Protein AF-A0A7K4I9I9-F1 (afdb_monomer)

Mean predicted aligned error: 5.62 Å

Radius of gyration: 25.85 Å; Cα contacts (8 Å, |Δi|>4): 293; chains: 1; bounding box: 73×44×67 Å

Solvent-accessible surface area (backbone atoms only — not comparable to full-atom values): 15565 Å² total; per-residue (Å²): 133,82,72,84,58,67,82,39,76,53,19,52,60,46,47,52,54,42,24,48,55,48,18,74,76,72,77,47,60,30,71,57,52,48,48,52,50,53,51,48,44,60,74,41,33,71,71,64,38,65,58,84,72,41,69,58,72,70,83,63,92,64,79,51,74,67,53,51,51,57,30,71,68,40,90,47,53,69,53,26,38,51,42,46,51,48,47,37,55,48,58,27,38,14,53,72,22,39,42,61,64,58,29,52,50,50,52,51,50,53,19,26,62,69,30,61,41,36,26,30,53,57,36,48,49,40,56,53,48,52,51,52,51,53,53,50,51,50,54,32,58,56,45,60,70,43,98,76,49,51,71,66,43,53,52,51,50,53,51,62,65,34,69,53,50,45,47,52,57,38,28,50,54,30,51,34,50,38,23,25,68,58,6,64,22,60,96,44,83,56,90,70,65,23,51,73,67,44,91,58,53,70,54,45,61,57,32,26,52,29,6,38,52,33,51,54,54,49,58,50,52,55,52,45,46,67,29,41,45,77,46,94,91,59,78,76,55,84,90,49,46,86,71,43,43,64,86,56,84,79,91,66,54,71,61,36,54,70,47,49,53,47,25,60,75,72,45,56,47,55,56,51,52,54,52,48,54,54,53,49,56,70,70,75,105

Secondary structure (DSSP, 8-state):
-----PPPHHHHHHHHHHHHHHHHHHSS-HHHHHHHHHHHHHHTHHHHTSSPPPSS----SS--HHHHHHHHT-SSHHHHHHHHHHHHHHHTB-SS-B-HHHHHHHHHHHHHHHHTT--HHHHHHHHHHHHHHHHHHHHHHHHTTSSS--HHHHHHHHHHTSHHHHHHHHHHHHHHHHHHHTS--TT---S---GGG-TTGGGHHHHHHHHHHHHHHHHHHHHHHHHHS--SS----TTTGGG--TTSPPSS-TT-HHHHHHHHHTSHHHHHHHHHHHHHHHH--

pLDDT: mean 92.72, std 8.32, range [36.31, 98.69]

Sequence (285 aa):
MSVETKIPKAAIKPLVEYCQKLSGEIGKPATHIFKEFLELMRKYADYFFGRPWPEKLDKRFDPSNADSSFIKSSKNYNEECERFTVVCLRRNMSLEGFDADGFNEDFGFYGKKACWDCVVPDAMWLREEIKRIEEAITKIEEGMKAQEPSYVISSMYAMYRRPDVVRRNKMNYVELRLYEEEGGAEGKVCEVRNKYRCPYGEETNELIECGRIAKFVWRQIEWYDLHWNTSETFRPAASEIKWYHYGEPSIIDVTSYEDVLKAVEDGRLERIIEERVKYEKEHKG

Foldseek 3Di:
DQDQQDAQPQAPVVLLVLLCVVCVVPVHDSVVVSVLLVVLCVVPVCVLRVDHFAQDQDVPVDQDPVLVVQLVPDPFQLSNLSSQLSSLQSNQGHNNYGDSVSSCCSQLVVQLVLLVLQCLVVLVVLVVVLVVLVVLQVVLVVLVPDPDRDPVSVVVNVVCPPPQNVLVSLLSVLLNCLCVPQLVNPPHHDPSSGLSPTPVGRCSVVNSVSSNVSVVLSVLLVVLCPQEPDDPVDDDDPVCVVSHNYPPDDLASSSDNVRSVVCVVVVVSVVSVVSVVVVCVVVVD

Structure (mmCIF, N/CA/C/O backbone):
data_AF-A0A7K4I9I9-F1
#
_entry.id   AF-A0A7K4I9I9-F1
#
loop_
_atom_site.group_PDB
_atom_site.id
_atom_site.type_symbol
_atom_site.label_atom_id
_atom_site.label_alt_id
_atom_site.label_comp_id
_atom_site.label_asym_id
_atom_site.label_entity_id
_atom_site.label_seq_id
_atom_site.pdbx_PDB_ins_code
_atom_site.Cartn_x
_atom_site.Cartn_y
_atom_site.Cartn_z
_atom_site.occupancy
_atom_site.B_iso_or_equiv
_atom_site.auth_seq_id
_atom_site.auth_comp_id
_atom_site.auth_asym_id
_atom_site.auth_atom_id
_atom_site.pdbx_PDB_model_num
ATOM 1 N N . MET A 1 1 ? -33.631 -12.150 30.126 1.00 36.31 1 MET A N 1
ATOM 2 C CA . MET A 1 1 ? -32.976 -11.346 31.178 1.00 36.31 1 MET A CA 1
ATOM 3 C C . MET A 1 1 ? -31.623 -10.906 30.644 1.00 36.31 1 MET A C 1
ATOM 5 O O . MET A 1 1 ? -30.720 -11.729 30.583 1.00 36.31 1 MET A O 1
ATOM 9 N N . SER A 1 2 ? -31.501 -9.672 30.151 1.00 39.28 2 SER A N 1
ATOM 10 C CA . SER A 1 2 ? -30.212 -9.133 29.705 1.00 39.28 2 SER A CA 1
ATOM 11 C C . SER A 1 2 ? -29.370 -8.827 30.939 1.00 39.28 2 SER A C 1
ATOM 13 O O . SER A 1 2 ? -29.715 -7.941 31.720 1.00 39.28 2 SER A O 1
ATOM 15 N N . VAL A 1 3 ? -28.295 -9.580 31.150 1.00 50.56 3 VAL A N 1
ATOM 16 C CA . VAL A 1 3 ? -27.265 -9.187 32.113 1.00 50.56 3 VAL A CA 1
ATOM 17 C C . VAL A 1 3 ? -26.708 -7.855 31.608 1.00 50.56 3 VAL A C 1
ATOM 19 O O . VAL A 1 3 ? -26.186 -7.801 30.495 1.00 50.56 3 VAL A O 1
ATOM 22 N N . GLU A 1 4 ? -26.874 -6.770 32.370 1.00 52.00 4 GLU A N 1
ATOM 23 C CA . GLU A 1 4 ? -26.193 -5.503 32.082 1.00 52.00 4 GLU A CA 1
ATOM 24 C C . GLU A 1 4 ? -24.691 -5.779 32.069 1.00 52.00 4 GLU A C 1
ATOM 26 O O . GLU A 1 4 ? -24.046 -5.920 33.111 1.00 52.00 4 GLU A O 1
ATOM 31 N N . THR A 1 5 ? -24.134 -5.911 30.874 1.00 72.88 5 THR A N 1
ATOM 32 C CA . THR A 1 5 ? -22.737 -6.280 30.714 1.00 72.88 5 THR A CA 1
ATOM 33 C C . THR A 1 5 ? -21.950 -4.976 30.802 1.00 72.88 5 THR A C 1
ATOM 35 O O . THR A 1 5 ? -21.817 -4.260 29.823 1.00 72.88 5 THR A O 1
ATOM 38 N N . LYS A 1 6 ? -21.523 -4.584 32.007 1.00 87.75 6 LYS A N 1
ATOM 39 C CA . LYS A 1 6 ? -20.715 -3.366 32.231 1.00 87.75 6 LYS A CA 1
ATOM 40 C C . LYS A 1 6 ? -19.264 -3.611 31.820 1.00 87.75 6 LYS A C 1
ATOM 42 O O . LYS A 1 6 ? -18.823 -4.758 31.821 1.00 87.75 6 LYS A O 1
ATOM 47 N N . ILE A 1 7 ? -18.512 -2.550 31.514 1.00 91.31 7 ILE A N 1
ATOM 48 C CA . ILE A 1 7 ? -17.055 -2.637 31.297 1.00 91.31 7 ILE A CA 1
ATOM 49 C C . ILE A 1 7 ? -16.410 -3.331 32.515 1.00 91.31 7 ILE A C 1
ATOM 51 O O . ILE A 1 7 ? -16.705 -2.931 33.650 1.00 91.31 7 ILE A O 1
ATOM 55 N N . PRO A 1 8 ? -15.544 -4.345 32.329 1.00 93.19 8 PRO A N 1
ATOM 56 C CA . PRO A 1 8 ? -14.864 -5.003 33.435 1.00 93.19 8 PRO A CA 1
ATOM 57 C C . PRO A 1 8 ? -14.035 -3.997 34.231 1.00 93.19 8 PRO A C 1
ATOM 59 O O . PRO A 1 8 ? -13.236 -3.251 33.669 1.00 93.19 8 PRO A O 1
ATOM 62 N N . LYS A 1 9 ? -14.190 -3.980 35.560 1.00 93.56 9 LYS A N 1
ATOM 63 C CA . LYS A 1 9 ? -13.466 -3.028 36.424 1.00 93.56 9 LYS A CA 1
ATOM 64 C C . LYS A 1 9 ? -11.947 -3.122 36.245 1.00 93.56 9 LYS A C 1
ATOM 66 O O . LYS A 1 9 ? -11.277 -2.093 36.251 1.00 93.56 9 LYS A O 1
ATOM 71 N N . ALA A 1 10 ? -11.432 -4.336 36.040 1.00 95.31 10 ALA A N 1
ATOM 72 C CA . ALA A 1 10 ? -10.014 -4.597 35.803 1.00 95.31 10 ALA A CA 1
ATOM 73 C C . ALA A 1 10 ? -9.488 -3.959 34.503 1.00 95.31 10 ALA A C 1
ATOM 75 O O . ALA A 1 10 ? -8.311 -3.629 34.423 1.00 95.31 10 ALA A O 1
ATOM 76 N N . ALA A 1 11 ? -10.352 -3.720 33.510 1.00 95.06 11 ALA A N 1
ATOM 77 C CA . ALA A 1 11 ? -9.979 -3.121 32.230 1.00 95.06 11 ALA A CA 1
ATOM 78 C C . ALA A 1 11 ? -9.911 -1.584 32.261 1.00 95.06 11 ALA A C 1
ATOM 80 O O . ALA A 1 11 ? -9.246 -0.986 31.419 1.00 95.06 11 ALA A O 1
ATOM 81 N N . ILE A 1 12 ? -10.564 -0.926 33.229 1.00 95.19 12 ILE A N 1
ATOM 82 C CA . ILE A 1 12 ? -10.683 0.542 33.256 1.00 95.19 12 ILE A CA 1
ATOM 83 C C . ILE A 1 12 ? -9.320 1.209 33.451 1.00 95.19 12 ILE A C 1
ATOM 85 O O . ILE A 1 12 ? -8.971 2.113 32.697 1.00 95.19 12 ILE A O 1
ATOM 89 N N . LYS A 1 13 ? -8.547 0.775 34.455 1.00 96.31 13 LYS A N 1
ATOM 90 C CA . LYS A 1 13 ? -7.244 1.384 34.757 1.00 96.31 13 LYS A CA 1
ATOM 91 C C . LYS A 1 13 ? -6.258 1.231 33.582 1.00 96.31 13 LYS A C 1
ATOM 93 O O . LYS A 1 13 ? -5.772 2.268 33.135 1.00 96.31 13 LYS A O 1
ATOM 98 N N . PRO A 1 14 ? -6.034 0.028 33.014 1.00 96.81 14 PRO A N 1
ATOM 99 C CA . PRO A 1 14 ? -5.164 -0.121 31.846 1.00 96.81 14 PRO A CA 1
ATOM 100 C C . PRO A 1 14 ? -5.652 0.662 30.619 1.00 96.81 14 PRO A C 1
ATOM 102 O O . PRO A 1 14 ? -4.841 1.205 29.877 1.00 96.81 14 PRO A O 1
ATOM 105 N N . LEU A 1 15 ? -6.970 0.791 30.412 1.00 96.75 15 LEU A N 1
ATOM 106 C CA . LEU A 1 15 ? -7.516 1.607 29.323 1.00 96.75 15 LEU A CA 1
ATOM 107 C C . LEU A 1 15 ? -7.223 3.106 29.512 1.00 96.75 15 LEU A C 1
ATOM 109 O O . LEU A 1 15 ? -6.900 3.798 28.547 1.00 96.75 15 LEU A O 1
ATOM 113 N N . VAL A 1 16 ? -7.311 3.618 30.744 1.00 96.50 16 VAL A N 1
ATOM 114 C CA . VAL A 1 16 ? -6.939 5.008 31.065 1.00 96.50 16 VAL A CA 1
ATOM 115 C C . VAL A 1 16 ? -5.438 5.231 30.870 1.00 96.50 16 VAL A C 1
ATOM 117 O O . VAL A 1 16 ? -5.054 6.225 30.255 1.00 96.50 16 VAL A O 1
ATOM 120 N N . GLU A 1 17 ? -4.597 4.306 31.338 1.00 96.25 17 GLU A N 1
ATOM 121 C CA . GLU A 1 17 ? -3.139 4.340 31.132 1.00 96.25 17 GLU A CA 1
ATOM 122 C C . GLU A 1 17 ? -2.788 4.313 29.636 1.00 96.25 17 GLU A C 1
ATOM 124 O O . GLU A 1 17 ? -1.952 5.088 29.168 1.00 96.25 17 GLU A O 1
ATOM 129 N N . TYR A 1 18 ? -3.498 3.504 28.849 1.00 96.25 18 TYR A N 1
ATOM 130 C CA . TYR A 1 18 ? -3.358 3.497 27.397 1.00 96.25 18 TYR A CA 1
ATOM 131 C C . TYR A 1 18 ? -3.734 4.847 26.768 1.00 96.25 18 TYR A C 1
ATOM 133 O O . TYR A 1 18 ? -2.986 5.368 25.943 1.00 96.25 18 TYR A O 1
ATOM 141 N N . CYS A 1 19 ? -4.840 5.466 27.191 1.00 95.88 19 CYS A N 1
ATOM 142 C CA . CYS A 1 19 ? -5.229 6.793 26.704 1.00 95.88 19 CYS A CA 1
ATOM 143 C C . CYS A 1 19 ? -4.187 7.871 27.056 1.00 95.88 19 CYS A C 1
ATOM 145 O O . CYS A 1 19 ? -3.996 8.806 26.280 1.00 95.88 19 CYS A O 1
ATOM 147 N N . GLN A 1 20 ? -3.495 7.749 28.195 1.00 94.88 20 GLN A N 1
ATOM 148 C CA . GLN A 1 20 ? -2.381 8.633 28.561 1.00 94.88 20 GLN A CA 1
ATOM 149 C C . GLN A 1 20 ? -1.184 8.462 27.625 1.00 94.88 20 GLN A C 1
ATOM 151 O O . GLN A 1 20 ? -0.616 9.460 27.187 1.00 94.88 20 GLN A O 1
ATOM 156 N N . LYS A 1 21 ? -0.837 7.221 27.268 1.00 93.50 21 LYS A N 1
ATOM 157 C CA . LYS A 1 21 ? 0.207 6.949 26.271 1.00 93.50 21 LYS A CA 1
ATOM 158 C C . LYS A 1 21 ? -0.178 7.516 24.902 1.00 93.50 21 LYS A C 1
ATOM 160 O O . LYS A 1 21 ? 0.582 8.289 24.323 1.00 93.50 21 LYS A O 1
ATOM 165 N N . LEU A 1 22 ? -1.389 7.210 24.431 1.00 90.56 22 LEU A N 1
ATOM 166 C CA . LEU A 1 22 ? -1.887 7.660 23.130 1.00 90.56 22 LEU A CA 1
ATOM 167 C C . LEU A 1 22 ? -1.967 9.192 23.042 1.00 90.56 22 LEU A C 1
ATOM 169 O O . LEU A 1 22 ? -1.705 9.759 21.987 1.00 90.56 22 LEU A O 1
ATOM 173 N N . SER A 1 23 ? -2.262 9.872 24.155 1.00 91.50 23 SER A N 1
ATOM 174 C CA . SER A 1 23 ? -2.267 11.339 24.259 1.00 91.50 23 SER A CA 1
ATOM 175 C C . SER A 1 23 ? -0.952 11.975 23.802 1.00 91.50 23 SER A C 1
ATOM 177 O O . SER A 1 23 ? -0.984 12.977 23.087 1.00 91.50 23 SER A O 1
ATOM 179 N N . GLY A 1 24 ? 0.188 11.367 24.153 1.00 86.19 24 GLY A N 1
ATOM 180 C CA . GLY A 1 24 ? 1.508 11.822 23.715 1.00 86.19 24 GLY A CA 1
ATOM 181 C C . GLY A 1 24 ? 1.755 11.617 22.218 1.00 86.19 24 GLY A C 1
ATOM 182 O O . GLY A 1 24 ? 2.440 12.425 21.602 1.00 86.19 24 GLY A O 1
ATOM 183 N N . GLU A 1 25 ? 1.166 10.577 21.625 1.00 85.06 25 GLU A N 1
ATOM 184 C CA . GLU A 1 25 ? 1.332 10.250 20.203 1.00 85.06 25 GLU A CA 1
ATOM 185 C C . GLU A 1 25 ? 0.464 11.128 19.293 1.00 85.06 25 GLU A C 1
ATOM 187 O O . GLU A 1 25 ? 0.918 11.557 18.235 1.00 85.06 25 GLU A O 1
ATOM 192 N N . ILE A 1 26 ? -0.785 11.399 19.689 1.00 85.12 26 ILE A N 1
ATOM 193 C CA . ILE A 1 26 ? -1.760 12.098 18.831 1.00 85.12 26 ILE A CA 1
ATOM 194 C C . ILE A 1 26 ? -1.966 13.573 19.196 1.00 85.12 26 ILE A C 1
ATOM 196 O O . ILE A 1 26 ? -2.758 14.257 18.552 1.00 85.12 26 ILE A O 1
ATOM 200 N N . GLY A 1 27 ? -1.316 14.065 20.255 1.00 87.69 27 GLY A N 1
ATOM 201 C CA . GLY A 1 27 ? -1.411 15.462 20.694 1.00 87.69 27 GLY A CA 1
ATOM 202 C C . GLY A 1 27 ? -2.782 15.880 21.249 1.00 87.69 27 GLY A C 1
ATOM 203 O O . GLY A 1 27 ? -3.039 17.072 21.409 1.00 87.69 27 GLY A O 1
ATOM 204 N N . LYS A 1 28 ? -3.678 14.929 21.551 1.00 92.19 28 LYS A N 1
ATOM 205 C CA . LYS A 1 28 ? -4.984 15.182 22.192 1.00 92.19 28 LYS A CA 1
ATOM 206 C C . LYS A 1 28 ? -4.924 14.869 23.689 1.00 92.19 28 LYS A C 1
ATOM 208 O O . LYS A 1 28 ? -4.244 13.914 24.053 1.00 92.19 28 LYS A O 1
ATOM 213 N N . PRO A 1 29 ? -5.677 15.558 24.570 1.00 95.81 29 PRO A N 1
ATOM 214 C CA . PRO A 1 29 ? -5.729 15.217 25.994 1.00 95.81 29 PRO A CA 1
ATOM 215 C C . PRO A 1 29 ? -6.238 13.790 26.250 1.00 95.81 29 PRO A C 1
ATOM 217 O O . PRO A 1 29 ? -7.271 13.393 25.713 1.00 95.81 29 PRO A O 1
ATOM 220 N N . ALA A 1 30 ? -5.577 13.041 27.138 1.00 95.44 30 ALA A N 1
ATOM 221 C CA . ALA A 1 30 ? -5.955 11.665 27.490 1.00 95.44 30 ALA A CA 1
ATOM 222 C C . ALA A 1 30 ? -7.425 11.518 27.927 1.00 95.44 30 ALA A C 1
ATOM 224 O O . ALA A 1 30 ? -8.094 10.547 27.580 1.00 95.44 30 ALA A O 1
ATOM 225 N N . THR A 1 31 ? -7.951 12.507 28.655 1.00 95.06 31 THR A N 1
ATOM 226 C CA . THR A 1 31 ? -9.356 12.546 29.090 1.00 95.06 31 THR A CA 1
ATOM 227 C C . THR A 1 31 ? -10.327 12.672 27.920 1.00 95.06 31 THR A C 1
ATOM 229 O O . THR A 1 31 ? -11.415 12.103 27.972 1.00 95.06 31 THR A O 1
ATOM 232 N N . HIS A 1 32 ? -9.933 13.377 26.858 1.00 96.12 32 HIS A N 1
ATOM 233 C CA . HIS A 1 32 ? -10.715 13.494 25.633 1.00 96.12 32 HIS A CA 1
ATOM 234 C C . HIS A 1 32 ? -10.762 12.160 24.888 1.00 96.12 32 HIS A C 1
ATOM 236 O O . HIS A 1 32 ? -11.840 11.708 24.528 1.00 96.12 32 HIS A O 1
ATOM 242 N N . ILE A 1 33 ? -9.613 11.494 24.738 1.00 95.56 33 ILE A N 1
ATOM 243 C CA . ILE A 1 33 ? -9.499 10.174 24.094 1.00 95.56 33 ILE A CA 1
ATOM 244 C C . ILE A 1 33 ? -10.346 9.137 24.837 1.00 95.56 33 ILE A C 1
ATOM 246 O O . ILE A 1 33 ? -11.152 8.428 24.241 1.00 95.56 33 ILE A O 1
ATOM 250 N N . PHE A 1 34 ? -10.203 9.080 26.162 1.00 96.69 34 PHE A N 1
ATOM 251 C CA . PHE A 1 34 ? -10.978 8.159 26.984 1.00 96.69 34 PHE A CA 1
ATOM 252 C C . PHE A 1 34 ? -12.485 8.423 26.857 1.00 96.69 34 PHE A C 1
ATOM 254 O O . PHE A 1 34 ? -13.274 7.487 26.738 1.00 96.69 34 PHE A O 1
ATOM 261 N N . LYS A 1 35 ? -12.892 9.699 26.827 1.00 96.62 35 LYS A N 1
ATOM 262 C CA . LYS A 1 35 ? -14.286 10.089 26.602 1.00 96.62 35 LYS A CA 1
ATOM 263 C C . LYS A 1 35 ? -14.782 9.668 25.213 1.00 96.62 35 LYS A C 1
ATOM 265 O O . LYS A 1 35 ? -15.860 9.086 25.145 1.00 96.62 35 LYS A O 1
ATOM 270 N N . GLU A 1 36 ? -14.007 9.897 24.150 1.00 96.56 36 GLU A N 1
ATOM 271 C CA . GLU A 1 36 ? -14.327 9.441 22.787 1.00 96.56 36 GLU A CA 1
ATOM 272 C C . GLU A 1 36 ? -14.563 7.918 22.777 1.00 96.56 36 GLU A C 1
ATOM 274 O O . GLU A 1 36 ? -15.589 7.452 22.285 1.00 96.56 36 GLU A O 1
ATOM 279 N N . PHE A 1 37 ? -13.685 7.130 23.409 1.00 97.19 37 PHE A N 1
ATOM 280 C CA . PHE A 1 37 ? -13.866 5.678 23.515 1.00 97.19 37 PHE A CA 1
ATOM 281 C C . PHE A 1 37 ? -15.159 5.291 24.237 1.00 97.19 37 PHE A C 1
ATOM 283 O O . PHE A 1 37 ? -15.905 4.451 23.734 1.00 97.19 37 PHE A O 1
ATOM 290 N N . LEU A 1 38 ? -15.471 5.909 25.381 1.00 96.69 38 LEU A N 1
ATOM 291 C CA . LEU A 1 38 ? -16.724 5.639 26.096 1.00 96.69 38 LEU A CA 1
ATOM 292 C C . LEU A 1 38 ? -17.961 6.012 25.267 1.00 96.69 38 LEU A C 1
ATOM 294 O O . LEU A 1 38 ? -18.968 5.302 25.297 1.00 96.69 38 LEU A O 1
ATOM 298 N N . GLU A 1 39 ? -17.898 7.112 24.519 1.00 97.69 39 GLU A N 1
ATOM 299 C CA . GLU A 1 39 ? -18.979 7.541 23.635 1.00 97.69 39 GLU A CA 1
ATOM 300 C C . GLU A 1 39 ? -19.199 6.552 22.491 1.00 97.69 39 GLU A C 1
ATOM 302 O O . GLU A 1 39 ? -20.351 6.220 22.210 1.00 97.69 39 GLU A O 1
ATOM 307 N N . LEU A 1 40 ? -18.128 6.010 21.906 1.00 97.81 40 LEU A N 1
ATOM 308 C CA . LEU A 1 40 ? -18.203 4.955 20.895 1.00 97.81 40 LEU A CA 1
ATOM 309 C C . LEU A 1 40 ? -18.775 3.652 21.461 1.00 97.81 40 LEU A C 1
ATOM 311 O O . LEU A 1 40 ? -19.703 3.087 20.882 1.00 97.81 40 LEU A O 1
ATOM 315 N N . MET A 1 41 ? -18.289 3.202 22.621 1.00 96.62 41 MET A N 1
ATOM 316 C CA . MET A 1 41 ? -18.818 2.011 23.300 1.00 96.62 41 MET A CA 1
ATOM 317 C C . MET A 1 41 ? -20.319 2.143 23.577 1.00 96.62 41 MET A C 1
ATOM 319 O O . MET A 1 41 ? -21.068 1.184 23.412 1.00 96.62 41 MET A O 1
ATOM 323 N N . ARG A 1 42 ? -20.775 3.342 23.963 1.00 96.56 42 ARG A N 1
ATOM 324 C CA . ARG A 1 42 ? -22.196 3.641 24.175 1.00 96.56 42 ARG A CA 1
ATOM 325 C C . ARG A 1 42 ? -22.979 3.715 22.862 1.00 96.56 42 ARG A C 1
ATOM 327 O O . ARG A 1 42 ? -24.079 3.177 22.798 1.00 96.56 42 ARG A O 1
ATOM 334 N N . LYS A 1 43 ? -22.440 4.373 21.830 1.00 97.50 43 LYS A N 1
ATOM 335 C CA . LYS A 1 43 ? -23.072 4.500 20.503 1.00 97.50 43 LYS A CA 1
ATOM 336 C C . LYS A 1 43 ? -23.337 3.130 19.880 1.00 97.50 43 LYS A C 1
ATOM 338 O O . LYS A 1 43 ? -24.386 2.926 19.281 1.00 97.50 43 LYS A O 1
ATOM 343 N N . TYR A 1 44 ? -22.417 2.189 20.076 1.00 97.44 44 TYR A N 1
ATOM 344 C CA . TYR A 1 44 ? -22.499 0.827 19.555 1.00 97.44 44 TYR A CA 1
ATOM 345 C C . TYR A 1 44 ? -22.732 -0.211 20.662 1.00 97.44 44 TYR A C 1
ATOM 347 O O . TYR A 1 44 ? -22.209 -1.324 20.590 1.00 97.44 44 TYR A O 1
ATOM 355 N N . ALA A 1 45 ? -23.517 0.145 21.685 1.00 95.75 45 ALA A N 1
ATOM 356 C CA . ALA A 1 45 ? -23.732 -0.672 22.881 1.00 95.75 45 ALA A CA 1
ATOM 357 C C . ALA A 1 45 ? -24.257 -2.083 22.576 1.00 95.75 45 ALA A C 1
ATOM 359 O O . ALA A 1 45 ? -23.787 -3.044 23.183 1.00 95.75 45 ALA A O 1
ATOM 360 N N . ASP A 1 46 ? -25.158 -2.232 21.603 1.00 94.94 46 ASP A N 1
ATOM 361 C CA . ASP A 1 46 ? -25.711 -3.540 21.226 1.00 94.94 46 ASP A CA 1
ATOM 362 C C . ASP A 1 46 ? -24.628 -4.506 20.735 1.00 94.94 46 ASP A C 1
ATOM 364 O O . ASP A 1 46 ? -24.651 -5.695 21.042 1.00 94.94 46 ASP A O 1
ATOM 368 N N . TYR A 1 47 ? -23.628 -3.997 20.013 1.00 95.31 47 TYR A N 1
ATOM 369 C CA . TYR A 1 47 ? -22.463 -4.782 19.617 1.00 95.31 47 TYR A CA 1
ATOM 370 C C . TYR A 1 47 ? -21.472 -4.925 20.779 1.00 95.31 47 TYR A C 1
ATOM 372 O O . TYR A 1 47 ? -21.017 -6.029 21.092 1.00 95.31 47 TYR A O 1
ATOM 380 N N . PHE A 1 48 ? -21.136 -3.805 21.427 1.00 95.06 48 PHE A N 1
ATOM 381 C CA . PHE A 1 48 ? -20.042 -3.734 22.387 1.00 95.06 48 PHE A CA 1
ATOM 382 C C . PHE A 1 48 ? -20.351 -4.426 23.717 1.00 95.06 48 PHE A C 1
ATOM 384 O O . PHE A 1 48 ? -19.428 -4.921 24.350 1.00 95.06 48 PHE A O 1
ATOM 391 N N . PHE A 1 49 ? -21.615 -4.510 24.129 1.00 94.25 49 PHE A N 1
ATOM 392 C CA . PHE A 1 49 ? -22.066 -5.173 25.359 1.00 94.25 49 PHE A CA 1
ATOM 393 C C . PHE A 1 49 ? -22.968 -6.384 25.089 1.00 94.25 49 PHE A C 1
ATOM 395 O O . PHE A 1 49 ? -23.332 -7.096 26.021 1.00 94.25 49 PHE A O 1
ATOM 402 N N . GLY A 1 50 ? -23.307 -6.665 23.826 1.00 90.62 50 GLY A N 1
ATOM 403 C CA . GLY A 1 50 ? -24.251 -7.724 23.457 1.00 90.62 50 GLY A CA 1
ATOM 404 C C . GLY A 1 50 ? -23.753 -9.158 23.639 1.00 90.62 50 GLY A C 1
ATOM 405 O O . GLY A 1 50 ? -24.529 -10.091 23.439 1.00 90.62 50 GLY A O 1
ATOM 406 N N . ARG A 1 51 ? -22.481 -9.377 24.008 1.00 87.88 51 ARG A N 1
ATOM 407 C CA . ARG A 1 51 ? -21.977 -10.712 24.382 1.00 87.88 51 ARG A CA 1
ATOM 408 C C . ARG A 1 51 ? -21.170 -10.660 25.681 1.00 87.88 51 ARG A C 1
ATOM 410 O O . ARG A 1 51 ? -20.506 -9.644 25.922 1.00 87.88 51 ARG A O 1
ATOM 417 N N . PRO A 1 52 ? -21.149 -11.760 26.458 1.00 89.88 52 PRO A N 1
ATOM 418 C CA . PRO A 1 52 ? -20.355 -11.859 27.679 1.00 89.88 52 PRO A CA 1
ATOM 419 C C . PRO A 1 52 ? -18.882 -11.509 27.451 1.00 89.88 52 PRO A C 1
ATOM 421 O O . PRO A 1 52 ? -18.345 -11.715 26.358 1.00 89.88 52 PRO A O 1
ATOM 424 N N . TRP A 1 53 ? -18.235 -10.987 28.491 1.00 90.75 53 TRP A N 1
ATOM 425 C CA . TRP A 1 53 ? -16.787 -10.804 28.496 1.00 90.75 53 TRP A CA 1
ATOM 426 C C . TRP A 1 53 ? -16.092 -12.156 28.626 1.00 90.75 53 TRP A C 1
ATOM 428 O O . TRP A 1 53 ? -16.521 -12.968 29.451 1.00 90.75 53 TRP A O 1
ATOM 438 N N . PRO A 1 54 ? -15.028 -12.410 27.852 1.00 90.44 54 PRO A N 1
ATOM 439 C CA . PRO A 1 54 ? -14.239 -13.610 28.054 1.00 90.44 54 PRO A CA 1
ATOM 440 C C . PRO A 1 54 ? -13.463 -13.500 29.377 1.00 90.44 54 PRO A C 1
ATOM 442 O O . PRO A 1 54 ? -13.103 -12.397 29.804 1.00 90.44 54 PRO A O 1
ATOM 445 N N . GLU A 1 55 ? -13.206 -14.636 30.032 1.00 88.94 55 GLU A N 1
ATOM 446 C CA . GLU A 1 55 ? -12.382 -14.669 31.252 1.00 88.94 55 GLU A CA 1
ATOM 447 C C . GLU A 1 55 ? -10.976 -14.138 30.962 1.00 88.94 55 GLU A C 1
ATOM 449 O O . GLU A 1 55 ? -10.507 -13.221 31.631 1.00 88.94 55 GLU A O 1
ATOM 454 N N . LYS A 1 56 ? -10.367 -14.657 29.891 1.00 89.81 56 LYS A N 1
ATOM 455 C CA . LYS A 1 56 ? -9.053 -14.270 29.372 1.00 89.81 56 LYS A CA 1
ATOM 456 C C . LYS A 1 56 ? -9.174 -13.758 27.951 1.00 89.81 56 LYS A C 1
ATOM 458 O O . LYS A 1 56 ? -10.111 -14.110 27.239 1.00 89.81 56 LYS A O 1
ATOM 463 N N . LEU A 1 57 ? -8.205 -12.965 27.518 1.00 85.62 57 LEU A N 1
ATOM 464 C CA . LEU A 1 57 ? -8.156 -12.501 26.137 1.00 85.62 57 LEU A CA 1
ATOM 465 C C . LEU A 1 57 ? -7.992 -13.674 25.173 1.00 85.62 57 LEU A C 1
ATOM 467 O O . LEU A 1 57 ? -7.068 -14.480 25.295 1.00 85.62 57 LEU A O 1
ATOM 471 N N . ASP A 1 58 ? -8.900 -13.745 24.206 1.00 73.12 58 ASP A N 1
ATOM 472 C CA . ASP A 1 58 ? -8.837 -14.712 23.122 1.00 73.12 58 ASP A CA 1
ATOM 473 C C . ASP A 1 58 ? -7.968 -14.129 22.003 1.00 73.12 58 ASP A C 1
ATOM 475 O O . ASP A 1 58 ? -8.421 -13.292 21.222 1.00 73.12 58 ASP A O 1
ATOM 479 N N . LYS A 1 59 ? -6.702 -14.554 21.933 1.00 69.06 59 LYS A N 1
ATOM 480 C CA . LYS A 1 59 ? -5.709 -14.070 20.956 1.00 69.06 59 LYS A CA 1
ATOM 481 C C . LYS A 1 59 ? -5.933 -14.620 19.542 1.00 69.06 59 LYS A C 1
ATOM 483 O O . LYS A 1 59 ? -4.976 -14.929 18.832 1.00 69.06 59 LYS A O 1
ATOM 488 N N . ARG A 1 60 ? -7.186 -14.801 19.114 1.00 70.94 60 ARG A N 1
ATOM 489 C CA . ARG A 1 60 ? -7.467 -15.205 17.732 1.00 70.94 60 ARG A CA 1
ATOM 490 C C . ARG A 1 60 ? -6.910 -14.164 16.781 1.00 70.94 60 ARG A C 1
ATOM 492 O O . ARG A 1 60 ? -7.237 -12.984 16.888 1.00 70.94 60 ARG A O 1
ATOM 499 N N . PHE A 1 61 ? -6.133 -14.650 15.822 1.00 65.19 61 PHE A N 1
ATOM 500 C CA . PHE A 1 61 ? -5.438 -13.819 14.852 1.00 65.19 61 PHE A CA 1
ATOM 501 C C . PHE A 1 61 ? -6.370 -13.052 13.910 1.00 65.19 61 PHE A C 1
ATOM 503 O O . PHE A 1 61 ? -5.923 -12.063 13.358 1.00 65.19 61 PHE A O 1
ATOM 510 N N . ASP A 1 62 ? -7.632 -13.474 13.738 1.00 77.06 62 ASP A N 1
ATOM 511 C CA . ASP A 1 62 ? -8.594 -12.832 12.832 1.00 77.06 62 ASP A CA 1
ATOM 512 C C . ASP A 1 62 ? -9.842 -12.286 13.566 1.00 77.06 62 ASP A C 1
ATOM 514 O O . ASP A 1 62 ? -10.250 -12.829 14.609 1.00 77.06 62 ASP A O 1
ATOM 518 N N . PRO A 1 63 ? -10.506 -11.238 13.030 1.00 82.31 63 PRO A N 1
ATOM 519 C CA . PRO A 1 63 ? -11.801 -10.771 13.509 1.00 82.31 63 PRO A CA 1
ATOM 520 C C . PRO A 1 63 ? -12.862 -11.841 13.268 1.00 82.31 63 PRO A C 1
ATOM 522 O O . PRO A 1 63 ? -12.851 -12.535 12.251 1.00 82.31 63 PRO A O 1
ATOM 525 N N . SER A 1 64 ? -13.827 -11.960 14.179 1.00 86.94 64 SER A N 1
ATOM 526 C CA . SER A 1 64 ? -14.930 -12.897 13.966 1.00 86.94 64 SER A CA 1
ATOM 527 C C . SER A 1 64 ? -15.794 -12.468 12.769 1.00 86.94 64 SER A C 1
ATOM 529 O O . SER A 1 64 ? -15.830 -11.291 12.396 1.00 86.94 64 SER A O 1
ATOM 531 N N . ASN A 1 65 ? -16.568 -13.395 12.192 1.00 88.81 65 ASN A N 1
ATOM 532 C CA . ASN A 1 65 ? -17.543 -13.059 11.142 1.00 88.81 65 ASN A CA 1
ATOM 533 C C . ASN A 1 65 ? -18.511 -11.954 11.585 1.00 88.81 65 ASN A C 1
ATOM 535 O O . ASN A 1 65 ? -18.920 -11.116 10.782 1.00 88.81 65 ASN A O 1
ATOM 539 N N . ALA A 1 66 ? -18.858 -11.933 12.871 1.00 91.06 66 ALA A N 1
ATOM 540 C CA . ALA A 1 66 ? -19.741 -10.926 13.428 1.00 91.06 66 ALA A CA 1
ATOM 541 C C . ALA A 1 66 ? -19.044 -9.564 13.600 1.00 91.06 66 ALA A C 1
ATOM 543 O O . ALA A 1 66 ? -19.686 -8.540 13.393 1.00 91.06 66 ALA A O 1
ATOM 544 N N . ASP A 1 67 ? -17.744 -9.542 13.907 1.00 93.94 67 ASP A N 1
ATOM 545 C CA . ASP A 1 67 ? -16.942 -8.308 13.961 1.00 93.94 67 ASP A CA 1
ATOM 546 C C . ASP A 1 67 ? -16.832 -7.706 12.552 1.00 93.94 67 ASP A C 1
ATOM 548 O O . ASP A 1 67 ? -17.094 -6.525 12.335 1.00 93.94 67 ASP A O 1
ATOM 552 N N . SER A 1 68 ? -16.537 -8.559 11.566 1.00 92.88 68 SER A N 1
ATOM 553 C CA . SER A 1 68 ? -16.456 -8.172 10.156 1.00 92.88 68 SER A CA 1
ATOM 554 C C . SER A 1 68 ? -17.797 -7.661 9.620 1.00 92.88 68 SER A C 1
ATOM 556 O O . SER A 1 68 ? -17.837 -6.645 8.932 1.00 92.88 68 SER A O 1
ATOM 558 N N . SER A 1 69 ? -18.906 -8.336 9.944 1.00 95.06 69 SER A N 1
ATOM 559 C CA . SER A 1 69 ? -20.256 -7.900 9.547 1.00 95.06 69 SER A CA 1
ATOM 560 C C . SER A 1 69 ? -20.632 -6.567 10.194 1.00 95.06 69 SER A C 1
ATOM 562 O O . SER A 1 69 ? -21.244 -5.716 9.554 1.00 95.06 69 SER A O 1
ATOM 564 N N . PHE A 1 70 ? -20.227 -6.360 11.450 1.00 96.94 70 PHE A N 1
ATOM 565 C CA . PHE A 1 70 ? -20.449 -5.106 12.155 1.00 96.94 70 PHE A CA 1
ATOM 566 C C . PHE A 1 70 ? -19.717 -3.940 11.484 1.00 96.94 70 PHE A C 1
ATOM 568 O O . PHE A 1 70 ? -20.358 -2.920 11.234 1.00 96.94 70 PHE A O 1
ATOM 575 N N . ILE A 1 71 ? -18.439 -4.095 11.122 1.00 96.38 71 ILE A N 1
ATOM 576 C CA . ILE A 1 71 ? -17.679 -3.058 10.401 1.00 96.38 71 ILE A CA 1
ATOM 577 C C . ILE A 1 71 ? -18.319 -2.782 9.036 1.00 96.38 71 ILE A C 1
ATOM 579 O O . ILE A 1 71 ? -18.662 -1.641 8.755 1.00 96.38 71 ILE A O 1
ATOM 583 N N . LYS A 1 72 ? -18.588 -3.825 8.238 1.00 94.62 72 LYS A N 1
ATOM 584 C CA . LYS A 1 72 ? -19.159 -3.707 6.879 1.00 94.62 72 LYS A CA 1
ATOM 585 C C . LYS A 1 72 ? -20.548 -3.068 6.818 1.00 94.62 72 LYS A C 1
ATOM 587 O O . LYS A 1 72 ? -20.971 -2.650 5.749 1.00 94.62 72 LYS A O 1
ATOM 592 N N . SER A 1 73 ? -21.272 -3.017 7.935 1.00 96.12 73 SER A N 1
ATOM 593 C CA . SER A 1 73 ? -22.576 -2.344 8.011 1.00 96.12 73 SER A CA 1
ATOM 594 C C . SER A 1 73 ? -22.486 -0.818 8.182 1.00 96.12 73 SER A C 1
ATOM 596 O O . SER A 1 73 ? -23.519 -0.168 8.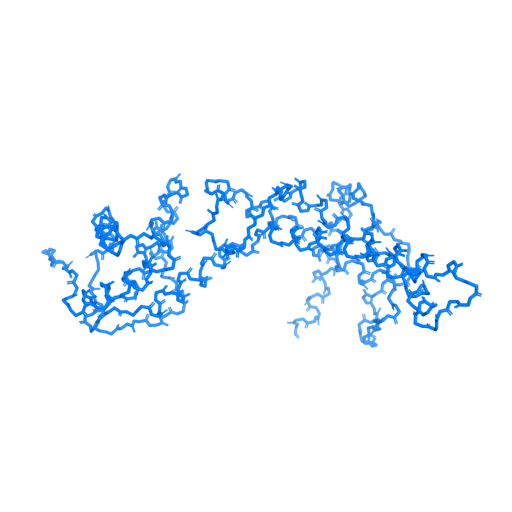344 1.00 96.12 73 SER A O 1
ATOM 598 N N . SER A 1 74 ? -21.278 -0.242 8.166 1.00 96.50 74 SER A N 1
ATOM 599 C CA . SER A 1 74 ? -21.051 1.206 8.129 1.00 96.50 74 SER A CA 1
ATOM 600 C C . SER A 1 74 ? -21.646 1.853 6.878 1.00 96.50 74 SER A C 1
ATOM 602 O O . SER A 1 74 ? -21.566 1.289 5.789 1.00 96.50 74 SER A O 1
ATOM 604 N N . LYS A 1 75 ? -22.177 3.071 7.013 1.00 95.69 75 LYS A N 1
ATOM 605 C CA . LYS A 1 75 ? -22.731 3.842 5.887 1.00 95.69 75 LYS A CA 1
ATOM 606 C C . LYS A 1 75 ? -21.717 4.758 5.208 1.00 95.69 75 LYS A C 1
ATOM 608 O O . LYS A 1 75 ? -21.950 5.182 4.084 1.00 95.69 75 LYS A O 1
ATOM 613 N N . ASN A 1 76 ? -20.651 5.113 5.914 1.00 95.25 76 ASN A N 1
ATOM 614 C CA . ASN A 1 76 ? -19.594 6.005 5.450 1.00 95.25 76 ASN A CA 1
ATOM 615 C C . ASN A 1 76 ? -18.275 5.672 6.158 1.00 95.25 76 ASN A C 1
ATOM 617 O O . ASN A 1 76 ? -18.260 4.887 7.114 1.00 95.25 76 ASN A O 1
ATOM 621 N N . TYR A 1 77 ? -17.177 6.264 5.691 1.00 94.88 77 TYR A N 1
ATOM 622 C CA . TYR A 1 77 ? -15.837 5.979 6.199 1.00 94.88 77 TYR A CA 1
ATOM 623 C C . TYR A 1 77 ? -15.680 6.328 7.684 1.00 94.88 77 TYR A C 1
ATOM 625 O O . TYR A 1 77 ? -15.067 5.570 8.438 1.00 94.88 77 TYR A O 1
ATOM 633 N N . ASN A 1 78 ? -16.265 7.440 8.136 1.00 95.94 78 ASN A N 1
ATOM 634 C CA . ASN A 1 78 ? -16.191 7.826 9.546 1.00 95.94 78 ASN A CA 1
ATOM 635 C C . ASN A 1 78 ? -16.851 6.776 10.450 1.00 95.94 78 ASN A C 1
ATOM 637 O O . ASN A 1 78 ? -16.257 6.344 11.437 1.00 95.94 78 ASN A O 1
ATOM 641 N N . GLU A 1 79 ? -18.048 6.311 10.088 1.00 97.31 79 GLU A N 1
ATOM 642 C CA . GLU A 1 79 ? -18.736 5.239 10.808 1.00 97.31 79 GLU A CA 1
ATOM 643 C C . GLU A 1 79 ? -17.935 3.927 10.768 1.00 97.31 79 GLU A C 1
ATOM 645 O O . GLU A 1 79 ? -17.883 3.199 11.759 1.00 97.31 79 GLU A O 1
ATOM 650 N N . GLU A 1 80 ? -17.273 3.630 9.649 1.00 97.25 80 GLU A N 1
ATOM 651 C CA . GLU A 1 80 ? -16.387 2.471 9.526 1.00 97.25 80 GLU A CA 1
ATOM 652 C C . GLU A 1 80 ? -15.205 2.551 10.509 1.00 97.25 80 GLU A C 1
ATOM 654 O O . GLU A 1 80 ? -14.945 1.592 11.239 1.00 97.25 80 GLU A O 1
ATOM 659 N N . CYS A 1 81 ? -14.533 3.705 10.595 1.00 97.00 81 CYS A N 1
ATOM 660 C CA . CYS A 1 81 ? -13.425 3.951 11.526 1.00 97.00 81 CYS A CA 1
ATOM 661 C C . CYS A 1 81 ? -13.851 3.814 12.988 1.00 97.00 81 CYS A C 1
ATOM 663 O O . CYS A 1 81 ? -13.157 3.197 13.804 1.00 97.00 81 CYS A O 1
ATOM 665 N N . GLU A 1 82 ? -15.013 4.368 13.325 1.00 97.69 82 GLU A N 1
ATOM 666 C CA . GLU A 1 82 ? -15.603 4.230 14.649 1.00 97.69 82 GLU A CA 1
ATOM 667 C C . GLU A 1 82 ? -15.881 2.758 14.988 1.00 97.69 82 GLU A C 1
ATOM 669 O O . GLU A 1 82 ? -15.465 2.269 16.040 1.00 97.69 82 GLU A O 1
ATOM 674 N N . ARG A 1 83 ? -16.550 2.026 14.087 1.00 98.00 83 ARG A N 1
ATOM 675 C CA . ARG A 1 83 ? -16.890 0.607 14.276 1.00 98.00 83 ARG A CA 1
ATOM 676 C C . ARG A 1 83 ? -15.642 -0.263 14.387 1.00 98.00 83 ARG A C 1
ATOM 678 O O . ARG A 1 83 ? -15.584 -1.127 15.261 1.00 98.00 83 ARG A O 1
ATOM 685 N N . PHE A 1 84 ? -14.627 -0.008 13.566 1.00 97.31 84 PHE A N 1
ATOM 686 C CA . PHE A 1 84 ? -13.330 -0.672 13.660 1.00 97.31 84 PHE A CA 1
ATOM 687 C C . PHE A 1 84 ? -12.667 -0.428 15.023 1.00 97.31 84 PHE A C 1
ATOM 689 O O . PHE A 1 84 ? -12.243 -1.374 15.685 1.00 97.31 84 PHE A O 1
ATOM 696 N N . THR A 1 85 ? -12.674 0.819 15.505 1.00 96.94 85 THR A N 1
ATOM 697 C CA . THR A 1 85 ? -12.145 1.171 16.832 1.00 96.94 85 THR A CA 1
ATOM 698 C C . THR A 1 85 ? -12.868 0.402 17.942 1.00 96.94 85 THR A C 1
ATOM 700 O O . THR A 1 85 ? -12.227 -0.170 18.823 1.00 96.94 85 THR A O 1
ATOM 703 N N . VAL A 1 86 ? -14.201 0.317 17.878 1.00 97.19 86 VAL A N 1
ATOM 704 C CA . VAL A 1 86 ? -15.029 -0.437 18.839 1.00 97.19 86 VAL A CA 1
ATOM 705 C C . VAL A 1 86 ? -14.717 -1.934 18.811 1.00 97.19 86 VAL A C 1
ATOM 707 O O . VAL A 1 86 ? -14.676 -2.573 19.865 1.00 97.19 86 VAL A O 1
ATOM 710 N N . VAL A 1 87 ? -14.465 -2.504 17.631 1.00 95.75 87 VAL A N 1
ATOM 711 C CA . VAL A 1 87 ? -14.042 -3.904 17.481 1.00 95.75 87 VAL A CA 1
ATOM 712 C C . VAL A 1 87 ? -12.696 -4.134 18.163 1.00 95.75 87 VAL A C 1
ATOM 714 O O . VAL A 1 87 ? -12.601 -5.043 18.988 1.00 95.75 87 VAL A O 1
ATOM 717 N N . CYS A 1 88 ? -11.691 -3.297 17.889 1.00 95.25 88 CYS A N 1
ATOM 718 C CA . CYS A 1 88 ? -10.376 -3.390 18.529 1.00 95.25 88 CYS A CA 1
ATOM 719 C C . CYS A 1 88 ? -10.476 -3.240 20.054 1.00 95.25 88 CYS A C 1
ATOM 721 O O . CYS A 1 88 ? -9.883 -4.033 20.783 1.00 95.25 88 CYS A O 1
ATOM 723 N N . LEU A 1 89 ? -11.275 -2.285 20.548 1.00 95.38 89 LEU A N 1
ATOM 724 C CA . LEU A 1 89 ? -11.514 -2.099 21.983 1.00 95.38 89 LEU A CA 1
ATOM 725 C C . LEU A 1 89 ? -12.118 -3.353 22.623 1.00 95.38 89 LEU A C 1
ATOM 727 O O . LEU A 1 89 ? -11.674 -3.772 23.688 1.00 95.38 89 LEU A O 1
ATOM 731 N N . ARG A 1 90 ? -13.126 -3.960 21.984 1.00 94.00 90 ARG A N 1
ATOM 732 C CA . ARG A 1 90 ? -13.826 -5.128 22.534 1.00 94.00 90 ARG A CA 1
ATOM 733 C C . ARG A 1 90 ? -12.939 -6.367 22.547 1.00 94.00 90 ARG A C 1
ATOM 735 O O . ARG A 1 90 ? -12.948 -7.101 23.529 1.00 94.00 90 ARG A O 1
ATOM 742 N N . ARG A 1 91 ? -12.205 -6.610 21.458 1.00 92.69 91 ARG A N 1
ATOM 743 C CA . ARG A 1 91 ? -11.313 -7.772 21.310 1.00 92.69 91 ARG A CA 1
ATOM 744 C C . ARG A 1 91 ? -10.202 -7.784 22.351 1.00 92.69 91 ARG A C 1
ATOM 746 O O . ARG A 1 91 ? -9.842 -8.843 22.847 1.00 92.69 91 ARG A O 1
ATOM 753 N N . ASN A 1 92 ? -9.723 -6.600 22.711 1.00 94.88 92 ASN A N 1
ATOM 754 C CA . ASN A 1 92 ? -8.617 -6.428 23.640 1.00 94.88 92 ASN A CA 1
ATOM 755 C C . ASN A 1 92 ? -9.086 -6.190 25.082 1.00 94.88 92 ASN A C 1
ATOM 757 O O . ASN A 1 92 ? -8.320 -5.704 25.907 1.00 94.88 92 ASN A O 1
ATOM 761 N N . MET A 1 93 ? -10.336 -6.549 25.409 1.00 94.75 93 MET A N 1
ATOM 762 C CA . MET A 1 93 ? -10.913 -6.416 26.745 1.00 94.75 93 MET A CA 1
ATOM 763 C C . MET A 1 93 ? -11.468 -7.751 27.262 1.00 94.75 93 MET A C 1
ATOM 765 O O . MET A 1 93 ? -12.200 -8.461 26.574 1.00 94.75 93 MET A O 1
ATOM 769 N N . SER A 1 94 ? -11.142 -8.076 28.512 1.00 94.56 94 SER A N 1
ATOM 770 C CA . SER A 1 94 ? -11.564 -9.292 29.216 1.00 94.56 94 SER A CA 1
ATOM 771 C C . SER A 1 94 ? -11.903 -8.994 30.677 1.00 94.56 94 SER A C 1
ATOM 773 O O . SER A 1 94 ? -11.721 -7.870 31.156 1.00 94.56 94 SER A O 1
ATOM 775 N N . LEU A 1 95 ? -12.385 -10.004 31.406 1.00 93.69 95 LEU A N 1
ATOM 776 C CA . LEU A 1 95 ? -12.586 -9.890 32.852 1.00 93.69 95 LEU A CA 1
ATOM 777 C C . LEU A 1 95 ? -11.273 -9.649 33.618 1.00 93.69 95 LEU A C 1
ATOM 779 O O . LEU A 1 95 ? -11.309 -8.998 34.662 1.00 93.69 95 LEU A O 1
ATOM 783 N N . GLU A 1 96 ? -10.136 -10.113 33.090 1.00 94.31 96 GLU A N 1
ATOM 784 C CA . GLU A 1 96 ? -8.803 -9.920 33.680 1.00 94.31 96 GLU A CA 1
ATOM 785 C C . GLU A 1 96 ? -8.187 -8.541 33.387 1.00 94.31 96 GLU A C 1
ATOM 787 O O . GLU A 1 96 ? -7.342 -8.079 34.153 1.00 94.31 96 GLU A O 1
ATOM 792 N N . GLY A 1 97 ? -8.615 -7.845 32.328 1.00 95.12 97 GLY A N 1
ATOM 793 C CA . GLY A 1 97 ? -8.076 -6.524 31.999 1.00 95.12 97 GLY A CA 1
ATOM 794 C C . GLY A 1 97 ? -8.225 -6.103 30.538 1.00 95.12 97 GLY A C 1
ATOM 795 O O . GLY A 1 97 ? -8.996 -6.691 29.777 1.00 95.12 97 GLY A O 1
ATOM 796 N N . PHE A 1 98 ? -7.480 -5.059 30.169 1.00 96.12 98 PHE A N 1
ATOM 797 C CA . PHE A 1 98 ? -7.365 -4.539 28.805 1.00 96.12 98 PHE A CA 1
ATOM 798 C C . PHE A 1 98 ? -5.917 -4.667 28.316 1.00 96.12 98 PHE A C 1
ATOM 800 O O . PHE A 1 98 ? -4.998 -4.257 29.025 1.00 96.12 98 PHE A O 1
ATOM 807 N N . ASP A 1 99 ? -5.731 -5.229 27.123 1.00 95.25 99 ASP A N 1
ATOM 808 C CA . ASP A 1 99 ? -4.427 -5.412 26.480 1.00 95.25 99 ASP A CA 1
ATOM 809 C C . ASP A 1 99 ? -4.151 -4.271 25.503 1.00 95.25 99 ASP A C 1
ATOM 811 O O . ASP A 1 99 ? -4.625 -4.242 24.367 1.00 95.25 99 ASP A O 1
ATOM 815 N N . ALA A 1 100 ? -3.397 -3.288 25.988 1.00 94.62 100 ALA A N 1
ATOM 816 C CA . ALA A 1 100 ? -3.028 -2.115 25.211 1.00 94.62 100 ALA A CA 1
ATOM 817 C C . ALA A 1 100 ? -2.110 -2.459 24.029 1.00 94.62 100 ALA A C 1
ATOM 819 O O . ALA A 1 100 ? -2.201 -1.817 22.981 1.00 94.62 100 ALA A O 1
ATOM 820 N N . ASP A 1 101 ? -1.237 -3.455 24.184 1.00 93.06 101 ASP A N 1
ATOM 821 C CA . ASP A 1 101 ? -0.317 -3.863 23.125 1.00 93.06 101 ASP A CA 1
ATOM 822 C C . ASP A 1 101 ? -1.081 -4.626 22.044 1.00 93.06 101 ASP A C 1
ATOM 824 O O . ASP A 1 101 ? -1.004 -4.244 20.876 1.00 93.06 101 ASP A O 1
ATOM 828 N N . GLY A 1 102 ? -1.940 -5.569 22.439 1.00 92.94 102 GLY A N 1
ATOM 829 C CA . GLY A 1 102 ? -2.873 -6.245 21.537 1.00 92.94 102 GLY A CA 1
ATOM 830 C C . GLY A 1 102 ? -3.786 -5.270 20.786 1.00 92.94 102 GLY A C 1
ATOM 831 O O . GLY A 1 102 ? -3.992 -5.418 19.582 1.00 92.94 102 GLY A O 1
ATOM 832 N N . PHE A 1 103 ? -4.262 -4.202 21.442 1.00 93.94 103 PHE A N 1
ATOM 833 C CA . PHE A 1 103 ? -5.022 -3.149 20.763 1.00 93.94 103 PHE A CA 1
ATOM 834 C C . PHE A 1 103 ? -4.199 -2.463 19.666 1.00 93.94 103 PHE A C 1
ATOM 836 O O . PHE A 1 103 ? -4.697 -2.283 18.555 1.00 93.94 103 PHE A O 1
ATOM 843 N N . ASN A 1 104 ? -2.952 -2.073 19.952 1.00 92.81 104 ASN A N 1
ATOM 844 C CA . ASN A 1 104 ? -2.089 -1.413 18.968 1.00 92.81 104 ASN A CA 1
ATOM 845 C C . ASN A 1 104 ? -1.707 -2.354 17.820 1.00 92.81 104 ASN A C 1
ATOM 847 O O . ASN A 1 104 ? -1.666 -1.919 16.666 1.00 92.81 104 ASN A O 1
ATOM 851 N N . GLU A 1 105 ? -1.446 -3.624 18.128 1.00 92.19 105 GLU A N 1
ATOM 852 C CA . GLU A 1 105 ? -1.160 -4.669 17.148 1.00 92.19 105 GLU A CA 1
ATOM 853 C C . GLU A 1 105 ? -2.355 -4.891 16.221 1.00 92.19 105 GLU A C 1
ATOM 855 O O . GLU A 1 105 ? -2.198 -4.752 15.009 1.00 92.19 105 GLU A O 1
ATOM 860 N N . ASP A 1 106 ? -3.554 -5.129 16.765 1.00 92.62 106 ASP A N 1
ATOM 861 C CA . ASP A 1 106 ? -4.786 -5.287 15.984 1.00 92.62 106 ASP A CA 1
ATOM 862 C C . ASP A 1 106 ? -5.038 -4.035 15.124 1.00 92.62 106 ASP A C 1
ATOM 864 O O . ASP A 1 106 ? -5.200 -4.117 13.902 1.00 92.62 106 ASP A O 1
ATOM 868 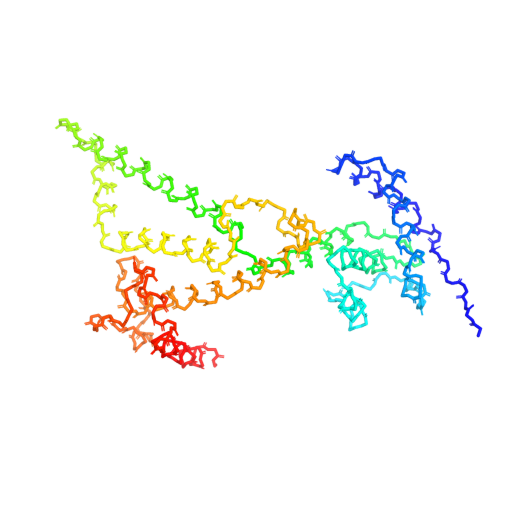N N . PHE A 1 107 ? -5.034 -2.849 15.742 1.00 93.25 107 PHE A N 1
ATOM 869 C CA . PHE A 1 107 ? -5.333 -1.594 15.050 1.00 93.25 107 PHE A CA 1
ATOM 870 C C . PHE A 1 107 ? -4.325 -1.317 13.922 1.00 93.25 107 PHE A C 1
ATOM 872 O O . PHE A 1 107 ? -4.694 -0.894 12.820 1.00 93.25 107 PHE A O 1
ATOM 879 N N . GLY A 1 108 ? -3.041 -1.567 14.185 1.00 93.56 108 GLY A N 1
ATOM 880 C CA . GLY A 1 108 ? -1.956 -1.404 13.228 1.00 93.56 108 GLY A CA 1
ATOM 881 C C . GLY A 1 108 ? -2.010 -2.427 12.098 1.00 93.56 108 GLY A C 1
ATOM 882 O O . GLY A 1 108 ? -1.954 -2.045 10.929 1.00 93.56 108 GLY A O 1
ATOM 883 N N . PHE A 1 109 ? -2.135 -3.713 12.425 1.00 93.50 109 PHE A N 1
ATOM 884 C CA . PHE A 1 109 ? -2.128 -4.814 11.465 1.00 93.50 109 PHE A CA 1
ATOM 885 C C . PHE A 1 109 ? -3.330 -4.756 10.524 1.00 93.50 109 PHE A C 1
ATOM 887 O O . PHE A 1 109 ? -3.148 -4.709 9.306 1.00 93.50 109 PHE A O 1
ATOM 894 N N . TYR A 1 110 ? -4.556 -4.702 11.052 1.00 93.62 110 TYR A N 1
ATOM 895 C CA . TYR A 1 110 ? -5.748 -4.695 10.199 1.00 93.62 110 TYR A CA 1
ATOM 896 C C . TYR A 1 110 ? -5.904 -3.390 9.437 1.00 93.62 110 TYR A C 1
ATOM 898 O O . TYR A 1 110 ? -6.338 -3.407 8.287 1.00 93.62 110 TYR A O 1
ATOM 906 N N . GLY A 1 111 ? -5.512 -2.267 10.039 1.00 95.19 111 GLY A N 1
ATOM 907 C CA . GLY A 1 111 ? -5.493 -0.993 9.340 1.00 95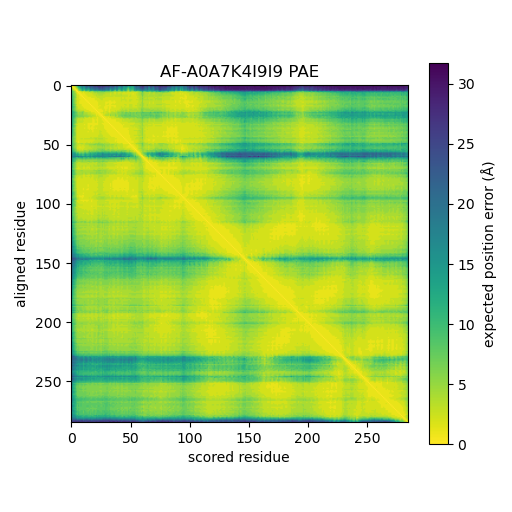.19 111 GLY A CA 1
ATOM 908 C C . GLY A 1 111 ? -4.509 -0.985 8.168 1.00 95.19 111 GLY A C 1
ATOM 909 O O . GLY A 1 111 ? -4.863 -0.509 7.089 1.00 95.19 111 GLY A O 1
ATOM 910 N N . LYS A 1 112 ? -3.309 -1.562 8.337 1.00 95.38 112 LYS A N 1
ATOM 911 C CA . LYS A 1 112 ? -2.339 -1.772 7.246 1.00 95.38 112 LYS A CA 1
ATOM 912 C C . LYS A 1 112 ? -2.878 -2.720 6.183 1.00 95.38 112 LYS A C 1
ATOM 914 O O . LYS A 1 112 ? -2.835 -2.392 5.004 1.00 95.38 112 LYS A O 1
ATOM 919 N N . LYS A 1 113 ? -3.429 -3.865 6.594 1.00 93.81 113 LYS A N 1
ATOM 920 C CA . LYS A 1 113 ? -4.012 -4.869 5.692 1.00 93.81 113 LYS A CA 1
ATOM 921 C C . LYS A 1 113 ? -5.139 -4.279 4.844 1.00 93.81 113 LYS A C 1
ATOM 923 O O . LYS A 1 113 ? -5.183 -4.520 3.647 1.00 93.81 113 LYS A O 1
ATOM 928 N N . ALA A 1 114 ? -6.014 -3.473 5.443 1.00 94.00 114 ALA A N 1
ATOM 929 C CA . ALA A 1 114 ? -7.098 -2.807 4.728 1.00 94.00 114 ALA A CA 1
ATOM 930 C C . ALA A 1 114 ? -6.604 -1.708 3.770 1.00 94.00 114 ALA A C 1
ATOM 932 O O . ALA A 1 114 ? -7.289 -1.405 2.805 1.00 94.00 114 ALA A O 1
ATOM 933 N N . CYS A 1 115 ? -5.425 -1.129 4.016 1.00 96.44 115 CYS A N 1
ATOM 934 C CA . CYS A 1 115 ? -4.799 -0.103 3.173 1.00 96.44 115 CYS A CA 1
ATOM 935 C C . CYS A 1 115 ? -3.833 -0.686 2.124 1.00 96.44 115 CYS A C 1
ATOM 937 O O . CYS A 1 115 ? -3.259 0.059 1.338 1.00 96.44 115 CYS A O 1
ATOM 939 N N . TRP A 1 116 ? -3.619 -2.006 2.122 1.00 93.31 116 TRP A N 1
ATOM 940 C CA . TRP A 1 116 ? -2.536 -2.674 1.391 1.00 93.31 116 TRP A CA 1
ATOM 941 C C . TRP A 1 116 ? -2.491 -2.344 -0.106 1.00 93.31 116 TRP A C 1
ATOM 943 O O . TRP A 1 116 ? -1.415 -2.183 -0.689 1.00 93.31 116 TRP A O 1
ATOM 953 N N . ASP A 1 117 ? -3.666 -2.225 -0.718 1.00 95.88 117 ASP A N 1
ATOM 954 C CA . ASP A 1 117 ? -3.794 -1.986 -2.150 1.00 95.88 117 ASP A CA 1
ATOM 955 C C . ASP A 1 117 ? -3.750 -0.495 -2.532 1.00 95.88 117 ASP A C 1
ATOM 957 O O . ASP A 1 117 ? -3.626 -0.180 -3.709 1.00 95.88 117 ASP A O 1
ATOM 961 N N . CYS A 1 118 ? -3.744 0.436 -1.571 1.00 97.50 118 CYS A N 1
ATOM 962 C CA . CYS A 1 118 ? -3.528 1.855 -1.864 1.00 97.50 118 CYS A CA 1
ATOM 963 C C . CYS A 1 118 ? -2.131 2.070 -2.472 1.00 97.50 118 CYS A C 1
ATOM 965 O O . CYS A 1 118 ? -1.142 1.543 -1.957 1.00 97.50 118 CYS A O 1
ATOM 967 N N . VAL A 1 119 ? -2.050 2.842 -3.557 1.00 97.69 119 VAL A N 1
ATOM 968 C CA . VAL A 1 119 ? -0.801 3.114 -4.296 1.00 97.69 119 VAL A CA 1
ATOM 969 C C . VAL A 1 119 ? -0.137 4.440 -3.925 1.00 97.69 119 VAL A C 1
ATOM 971 O O . VAL A 1 119 ? 0.969 4.706 -4.377 1.00 97.69 119 VAL A O 1
ATOM 974 N N . VAL A 1 120 ? -0.755 5.272 -3.076 1.00 98.12 120 VAL A N 1
ATOM 975 C CA . VAL A 1 120 ? -0.181 6.578 -2.686 1.00 98.12 120 VAL A CA 1
ATOM 976 C C . VAL A 1 120 ? 1.251 6.449 -2.142 1.00 98.12 120 VAL A C 1
ATOM 978 O O . VAL A 1 120 ? 2.119 7.182 -2.617 1.00 98.12 120 VAL A O 1
ATOM 981 N N . PRO A 1 121 ? 1.560 5.527 -1.204 1.00 96.94 121 PRO A N 1
ATOM 982 C CA . PRO A 1 121 ? 2.929 5.381 -0.711 1.00 96.94 121 PRO A CA 1
ATOM 983 C C . PRO A 1 121 ? 3.917 4.898 -1.783 1.00 96.94 121 PRO A C 1
ATOM 985 O O . PRO A 1 121 ? 5.090 5.263 -1.731 1.00 96.94 121 PRO A O 1
ATOM 988 N N . ASP A 1 122 ? 3.455 4.089 -2.737 1.00 97.12 122 ASP A N 1
ATOM 989 C CA . ASP A 1 122 ? 4.285 3.559 -3.821 1.00 97.12 122 ASP A CA 1
ATOM 990 C C . ASP A 1 122 ? 4.585 4.661 -4.852 1.00 97.12 122 ASP A C 1
ATOM 992 O O . ASP A 1 122 ? 5.738 4.859 -5.226 1.00 97.12 122 ASP A O 1
ATOM 996 N N . ALA A 1 123 ? 3.589 5.481 -5.208 1.00 98.25 123 ALA A N 1
ATOM 997 C CA . ALA A 1 123 ? 3.764 6.662 -6.055 1.00 98.25 123 ALA A CA 1
ATOM 998 C C . ALA A 1 123 ? 4.709 7.699 -5.424 1.00 98.25 123 ALA A C 1
ATOM 1000 O O . ALA A 1 123 ? 5.567 8.254 -6.107 1.00 98.25 123 ALA A O 1
ATOM 1001 N N . MET A 1 124 ? 4.608 7.945 -4.110 1.00 97.88 124 MET A N 1
ATOM 1002 C CA . MET A 1 124 ? 5.564 8.805 -3.396 1.00 97.88 124 MET A CA 1
ATOM 1003 C C . MET A 1 124 ? 6.999 8.300 -3.533 1.00 97.88 124 MET A C 1
ATOM 1005 O O . MET A 1 124 ? 7.905 9.085 -3.813 1.00 97.88 124 MET A O 1
ATOM 1009 N N . TRP A 1 125 ? 7.196 6.996 -3.327 1.00 97.38 125 TRP A N 1
ATOM 1010 C CA . TRP A 1 125 ? 8.505 6.375 -3.454 1.00 97.38 125 TRP A CA 1
ATOM 1011 C C . TRP A 1 125 ? 9.028 6.475 -4.892 1.00 97.38 125 TRP A C 1
ATOM 1013 O O . TRP A 1 125 ? 10.173 6.875 -5.080 1.00 97.38 125 TRP A O 1
ATOM 1023 N N . LEU A 1 126 ? 8.183 6.218 -5.896 1.00 98.19 126 LEU A N 1
ATOM 1024 C CA . LEU A 1 126 ? 8.544 6.321 -7.313 1.00 98.19 126 LEU A CA 1
ATOM 1025 C C . LEU A 1 126 ? 8.946 7.739 -7.725 1.00 98.19 126 LEU A C 1
ATOM 1027 O O . LEU A 1 126 ? 9.952 7.891 -8.408 1.00 98.19 126 LEU A O 1
ATOM 1031 N N . ARG A 1 127 ? 8.222 8.782 -7.292 1.00 98.38 127 ARG A N 1
ATOM 1032 C CA . ARG A 1 127 ? 8.599 10.184 -7.574 1.00 98.38 127 ARG A CA 1
ATOM 1033 C C . ARG A 1 127 ? 9.999 10.503 -7.065 1.00 98.38 127 ARG A C 1
ATOM 1035 O O . ARG A 1 127 ? 10.806 11.103 -7.771 1.00 98.38 127 ARG A O 1
ATOM 1042 N N . GLU A 1 128 ? 10.272 10.109 -5.827 1.00 97.62 128 GLU A N 1
ATOM 1043 C CA . GLU A 1 128 ? 11.563 10.336 -5.188 1.00 97.62 128 GLU A CA 1
ATOM 1044 C C . GLU A 1 128 ? 12.671 9.505 -5.854 1.00 97.62 128 GLU A C 1
ATOM 1046 O O . GLU A 1 128 ? 13.760 10.016 -6.102 1.00 97.62 128 GLU A O 1
ATOM 1051 N N . GLU A 1 129 ? 12.396 8.249 -6.202 1.00 97.06 129 GLU A N 1
ATOM 1052 C CA . GLU A 1 129 ? 13.358 7.374 -6.870 1.00 97.06 129 GLU A CA 1
ATOM 1053 C C . GLU A 1 129 ? 13.689 7.851 -8.290 1.00 97.06 129 GLU A C 1
ATOM 1055 O O . GLU A 1 129 ? 14.862 7.940 -8.652 1.00 97.06 129 GLU A O 1
ATOM 1060 N N . ILE A 1 130 ? 12.682 8.237 -9.077 1.00 97.81 130 ILE A N 1
ATOM 1061 C CA . ILE A 1 130 ? 12.863 8.822 -10.411 1.00 97.81 130 ILE A CA 1
ATOM 1062 C C . ILE A 1 130 ? 13.738 10.070 -10.326 1.00 97.81 130 ILE A C 1
ATOM 1064 O O . ILE A 1 130 ? 14.737 10.168 -11.037 1.00 97.81 130 ILE A O 1
ATOM 1068 N N . LYS A 1 131 ? 13.430 10.981 -9.396 1.00 98.00 131 LYS A N 1
ATOM 1069 C CA . LYS A 1 131 ? 14.228 12.188 -9.177 1.00 98.00 131 LYS A CA 1
ATOM 1070 C C . LYS A 1 131 ? 15.686 11.853 -8.845 1.00 98.00 131 LYS A C 1
ATOM 1072 O O . LYS A 1 131 ? 16.600 12.451 -9.410 1.00 98.00 131 LYS A O 1
ATOM 1077 N N . ARG A 1 132 ? 15.932 10.878 -7.962 1.00 96.94 132 ARG A N 1
ATOM 1078 C CA . ARG A 1 132 ? 17.300 10.432 -7.635 1.00 96.94 132 ARG A CA 1
ATOM 1079 C C . ARG A 1 132 ? 18.031 9.876 -8.850 1.00 96.94 132 ARG A C 1
ATOM 1081 O O . ARG A 1 132 ? 19.216 10.163 -9.015 1.00 96.94 132 ARG A O 1
ATOM 1088 N N . ILE A 1 133 ? 17.351 9.088 -9.681 1.00 95.19 133 ILE A N 1
ATOM 1089 C CA . ILE A 1 133 ? 17.919 8.521 -10.908 1.00 95.19 133 ILE A CA 1
ATOM 1090 C C . ILE A 1 133 ? 18.276 9.640 -11.895 1.00 95.19 133 ILE A C 1
ATOM 1092 O O . ILE A 1 133 ? 19.395 9.657 -12.404 1.00 95.19 133 ILE A O 1
ATOM 1096 N N . GLU A 1 134 ? 17.382 10.602 -12.128 1.00 96.25 134 GLU A N 1
ATOM 1097 C CA . GLU A 1 134 ? 17.624 11.752 -13.014 1.00 96.25 134 GLU A CA 1
ATOM 1098 C C . GLU A 1 134 ? 18.811 12.607 -12.545 1.00 96.25 134 GLU A C 1
ATOM 1100 O O . GLU A 1 134 ? 19.699 12.954 -13.334 1.00 96.25 134 GLU A O 1
ATOM 1105 N N . GLU A 1 135 ? 18.871 12.905 -11.244 1.00 97.06 135 GLU A N 1
ATOM 1106 C CA . GLU A 1 135 ? 19.990 13.626 -10.638 1.00 97.06 135 GLU A CA 1
ATOM 1107 C C . GLU A 1 135 ? 21.305 12.846 -10.757 1.00 97.06 135 GLU A C 1
ATOM 1109 O O . GLU A 1 135 ? 22.356 13.437 -11.024 1.00 97.06 135 GLU A O 1
ATOM 1114 N N . ALA A 1 136 ? 21.273 11.525 -10.555 1.00 94.81 136 ALA A N 1
ATOM 1115 C CA . ALA A 1 136 ? 22.445 10.671 -10.707 1.00 94.81 136 ALA A CA 1
ATOM 1116 C C . ALA A 1 136 ? 22.939 10.660 -12.157 1.00 94.81 136 ALA A C 1
ATOM 1118 O O . ALA A 1 136 ? 24.132 10.858 -12.385 1.00 94.81 136 ALA A O 1
ATOM 1119 N N . ILE A 1 137 ? 22.037 10.493 -13.130 1.00 94.81 137 ILE A N 1
ATOM 1120 C CA . ILE A 1 137 ? 22.367 10.522 -14.560 1.00 94.81 137 ILE A CA 1
ATOM 1121 C C . ILE A 1 137 ? 23.008 11.862 -14.920 1.00 94.81 137 ILE A C 1
ATOM 1123 O O . ILE A 1 137 ? 24.091 11.869 -15.500 1.00 94.81 137 ILE A O 1
ATOM 1127 N N . THR A 1 138 ? 22.421 12.981 -14.493 1.00 95.94 138 THR A N 1
ATOM 1128 C CA . THR A 1 138 ? 22.954 14.322 -14.780 1.00 95.94 138 THR A CA 1
ATOM 1129 C C . THR A 1 138 ? 24.360 14.506 -14.201 1.00 95.94 138 THR A C 1
ATOM 1131 O O . THR A 1 138 ? 25.276 14.907 -14.917 1.00 95.94 138 THR A O 1
ATOM 1134 N N . LYS A 1 139 ? 24.581 14.137 -12.930 1.00 95.12 139 LYS A N 1
ATOM 1135 C CA . LYS A 1 139 ? 25.908 14.211 -12.288 1.00 95.12 139 LYS A CA 1
ATOM 1136 C C . LYS A 1 139 ? 26.949 13.352 -13.005 1.00 95.12 139 LYS A C 1
ATOM 1138 O O . LYS A 1 139 ? 28.106 13.751 -13.132 1.00 95.12 139 LYS A O 1
ATOM 1143 N N . ILE A 1 140 ? 26.556 12.167 -13.466 1.00 94.81 140 ILE A N 1
ATOM 1144 C CA . ILE A 1 140 ? 27.440 11.269 -14.212 1.00 94.81 140 ILE A CA 1
ATOM 1145 C C . ILE A 1 140 ? 27.765 11.866 -15.583 1.00 94.81 140 ILE A C 1
ATOM 1147 O O . ILE A 1 140 ? 28.930 11.879 -15.974 1.00 94.81 140 ILE A O 1
ATOM 1151 N N . GLU A 1 141 ? 26.772 12.393 -16.297 1.00 94.31 141 GLU A N 1
ATOM 1152 C CA . GLU A 1 141 ? 26.964 13.047 -17.594 1.00 94.31 141 GLU A CA 1
ATOM 1153 C C . GLU A 1 141 ? 27.859 14.285 -17.495 1.00 94.31 141 GLU A C 1
ATOM 1155 O O . GLU A 1 141 ? 28.700 14.511 -18.364 1.00 94.31 141 GLU A O 1
ATOM 1160 N N . GLU A 1 142 ? 27.728 15.074 -16.430 1.00 94.38 142 GLU A N 1
ATOM 1161 C CA . GLU A 1 142 ? 28.629 16.189 -16.135 1.00 94.38 142 GLU A CA 1
ATOM 1162 C C . GLU A 1 142 ? 30.045 15.709 -15.808 1.00 94.38 142 GLU A C 1
ATOM 1164 O O . GLU A 1 142 ? 31.011 16.230 -16.366 1.00 94.38 142 GLU A O 1
ATOM 1169 N N . GLY A 1 143 ? 30.181 14.675 -14.973 1.00 92.75 143 GLY A N 1
ATOM 1170 C CA . GLY A 1 143 ? 31.474 14.072 -14.646 1.00 92.75 143 GLY A CA 1
ATOM 1171 C C . GLY A 1 143 ? 32.197 13.496 -15.869 1.00 92.75 143 GLY A C 1
ATOM 1172 O O . GLY A 1 143 ? 33.421 13.572 -15.953 1.00 92.75 143 GLY A O 1
ATOM 1173 N N . MET A 1 144 ? 31.452 12.978 -16.849 1.00 93.44 144 MET A N 1
ATOM 1174 C CA . MET A 1 144 ? 31.993 12.479 -18.118 1.00 93.44 144 MET A CA 1
ATOM 1175 C C . MET A 1 144 ? 32.546 13.584 -19.030 1.00 93.44 144 MET A C 1
ATOM 1177 O O . MET A 1 144 ? 33.305 13.275 -19.945 1.00 93.44 144 MET A O 1
ATOM 1181 N N . LYS A 1 145 ? 32.203 14.860 -18.797 1.00 93.94 145 LYS A N 1
ATOM 1182 C CA . LYS A 1 145 ? 32.758 16.007 -19.543 1.00 93.94 145 LYS A CA 1
ATOM 1183 C C . LYS A 1 145 ? 34.143 16.432 -19.043 1.00 93.94 145 LYS A C 1
ATOM 1185 O O . LYS A 1 145 ? 34.771 17.284 -19.670 1.00 93.94 145 LYS A O 1
ATOM 1190 N N . ALA A 1 146 ? 34.612 15.891 -17.916 1.00 90.00 146 ALA A N 1
ATOM 1191 C CA . ALA A 1 146 ? 35.961 16.146 -17.427 1.00 90.00 146 ALA A CA 1
ATOM 1192 C C . ALA A 1 146 ? 37.015 15.629 -18.424 1.00 90.00 146 ALA A C 1
ATOM 1194 O O . ALA A 1 146 ? 36.778 14.660 -19.140 1.00 90.00 146 ALA A O 1
ATOM 1195 N N . GLN A 1 147 ? 38.196 16.257 -18.448 1.00 85.81 147 GLN A N 1
ATOM 1196 C CA . GLN A 1 147 ? 39.294 15.856 -19.340 1.00 85.81 147 GLN A CA 1
ATOM 1197 C C . GLN A 1 147 ? 39.761 14.412 -19.076 1.00 85.81 147 GLN A C 1
ATOM 1199 O O . GLN A 1 147 ? 40.111 13.701 -20.013 1.00 85.81 147 GLN A O 1
ATOM 1204 N N . GLU A 1 148 ? 39.701 13.976 -17.814 1.00 91.50 148 GLU A N 1
ATOM 1205 C CA . GLU A 1 148 ? 39.932 12.596 -17.382 1.00 91.50 148 GLU A CA 1
ATOM 1206 C C . GLU A 1 148 ? 38.819 12.171 -16.403 1.00 91.50 148 GLU A C 1
ATOM 1208 O O . GLU A 1 148 ? 38.925 12.406 -15.194 1.00 91.50 148 GLU A O 1
ATOM 1213 N N . PRO A 1 149 ? 37.711 11.584 -16.893 1.00 89.94 149 PRO A N 1
ATOM 1214 C CA . PRO A 1 149 ? 36.651 11.072 -16.032 1.00 89.94 149 PRO A CA 1
ATOM 1215 C C . PRO A 1 149 ? 37.164 9.928 -15.152 1.00 89.94 149 PRO A C 1
ATOM 1217 O O . PRO A 1 149 ? 37.922 9.067 -15.599 1.00 89.94 149 PRO A O 1
ATOM 1220 N N . SER A 1 150 ? 36.718 9.872 -13.895 1.00 94.38 150 SER A N 1
ATOM 1221 C CA . SER A 1 150 ? 37.119 8.786 -12.997 1.00 94.38 150 SER A CA 1
ATOM 1222 C C . SER A 1 150 ? 36.595 7.425 -13.481 1.00 94.38 150 SER A C 1
ATOM 1224 O O . SER A 1 150 ? 35.568 7.333 -14.164 1.00 94.38 150 SER A O 1
ATOM 1226 N N . TYR A 1 151 ? 37.264 6.341 -13.071 1.00 93.56 151 TYR A N 1
ATOM 1227 C CA . TYR A 1 151 ? 36.805 4.974 -13.349 1.00 93.56 151 TYR A CA 1
ATOM 1228 C C . TYR A 1 151 ? 35.370 4.732 -12.856 1.00 93.56 151 TYR A C 1
ATOM 1230 O O . TYR A 1 151 ? 34.578 4.083 -13.539 1.00 93.56 151 TYR A O 1
ATOM 1238 N N . VAL A 1 152 ? 35.020 5.289 -11.691 1.00 92.69 152 VAL A N 1
ATOM 1239 C CA . VAL A 1 152 ? 33.677 5.170 -11.107 1.00 92.69 152 VAL A CA 1
ATOM 1240 C C . VAL A 1 152 ? 32.641 5.849 -12.001 1.00 92.69 152 VAL A C 1
ATOM 1242 O O . VAL A 1 152 ? 31.649 5.217 -12.351 1.00 92.69 152 VAL A O 1
ATOM 1245 N N . ILE A 1 153 ? 32.894 7.088 -12.435 1.00 93.94 153 ILE A N 1
ATOM 1246 C CA . ILE A 1 153 ? 31.986 7.826 -13.328 1.00 93.94 153 ILE A CA 1
ATOM 1247 C C . ILE A 1 153 ? 31.822 7.094 -14.662 1.00 93.94 153 ILE A C 1
ATOM 1249 O O . ILE A 1 153 ? 30.696 6.893 -15.110 1.00 93.94 153 ILE A O 1
ATOM 1253 N N . SER A 1 154 ? 32.917 6.600 -15.241 1.00 93.12 154 SER A N 1
ATOM 1254 C CA . SER A 1 154 ? 32.885 5.834 -16.494 1.00 93.12 154 SER A CA 1
ATOM 1255 C C . SER A 1 154 ? 32.083 4.534 -16.362 1.00 93.12 154 SER A C 1
ATOM 1257 O O . SER A 1 154 ? 31.269 4.206 -17.226 1.00 93.12 154 SER A O 1
ATOM 1259 N N . SER A 1 155 ? 32.269 3.808 -15.254 1.00 93.25 155 SER A N 1
ATOM 1260 C CA . SER A 1 155 ? 31.553 2.557 -14.974 1.00 93.25 155 SER A CA 1
ATOM 1261 C C . SER A 1 155 ? 30.057 2.795 -14.768 1.00 93.25 155 SER A C 1
ATOM 1263 O O . SER A 1 155 ? 29.233 2.073 -15.327 1.00 93.25 155 SER A O 1
ATOM 1265 N N . MET A 1 156 ? 29.690 3.829 -14.003 1.00 93.69 156 MET A N 1
ATOM 1266 C CA . MET A 1 156 ? 28.288 4.187 -13.788 1.00 93.69 156 MET A CA 1
ATOM 1267 C C . MET A 1 156 ? 27.633 4.688 -15.081 1.00 93.69 156 MET A C 1
ATOM 1269 O O . MET A 1 156 ? 26.508 4.299 -15.379 1.00 93.69 156 MET A O 1
ATOM 1273 N N . TYR A 1 157 ? 28.340 5.478 -15.891 1.00 93.38 157 TYR A N 1
ATOM 1274 C CA . TYR A 1 157 ? 27.848 5.936 -17.192 1.00 93.38 157 TYR A CA 1
ATOM 1275 C C . TYR A 1 157 ? 27.538 4.771 -18.137 1.00 93.38 157 TYR A C 1
ATOM 1277 O O . TYR A 1 157 ? 26.481 4.749 -18.767 1.00 93.38 157 TYR A O 1
ATOM 1285 N N . ALA A 1 158 ? 28.425 3.771 -18.198 1.00 93.00 158 ALA A N 1
ATOM 1286 C CA . ALA A 1 158 ? 28.170 2.550 -18.952 1.00 93.00 158 ALA A CA 1
ATOM 1287 C C . ALA A 1 158 ? 26.954 1.793 -18.395 1.00 93.00 158 ALA A C 1
ATOM 1289 O O . ALA A 1 158 ? 26.090 1.382 -19.165 1.00 93.00 158 ALA A O 1
ATOM 1290 N N . MET A 1 159 ? 26.849 1.664 -17.067 1.00 91.94 159 MET A N 1
ATOM 1291 C CA . MET A 1 159 ? 25.736 0.983 -16.401 1.00 91.94 159 MET A CA 1
ATOM 1292 C C . MET A 1 159 ? 24.375 1.613 -16.726 1.00 91.94 159 MET A C 1
ATOM 1294 O O . MET A 1 159 ? 23.468 0.890 -17.127 1.00 91.94 159 MET A O 1
ATOM 1298 N N . TYR A 1 160 ? 24.229 2.936 -16.606 1.00 92.12 160 TYR A N 1
ATOM 1299 C CA . TYR A 1 160 ? 22.961 3.632 -16.879 1.00 92.12 160 TYR A CA 1
ATOM 1300 C C . TYR A 1 160 ? 22.546 3.616 -18.354 1.00 92.12 160 TYR A C 1
ATOM 1302 O O . TYR A 1 160 ? 21.396 3.911 -18.669 1.00 92.12 160 TYR A O 1
ATOM 1310 N N . ARG A 1 161 ? 23.460 3.251 -19.259 1.00 91.56 161 ARG A N 1
ATOM 1311 C CA . ARG A 1 161 ? 23.184 3.079 -20.692 1.00 91.56 161 ARG A CA 1
ATOM 1312 C C . ARG A 1 161 ? 22.894 1.636 -21.092 1.00 91.56 161 ARG A C 1
ATOM 1314 O O . ARG A 1 161 ? 22.592 1.396 -22.261 1.00 91.56 161 ARG A O 1
ATOM 1321 N N . ARG A 1 162 ? 22.969 0.678 -20.163 1.00 93.00 162 ARG A N 1
ATOM 1322 C CA . ARG A 1 162 ? 22.614 -0.715 -20.453 1.00 93.00 162 ARG A CA 1
ATOM 1323 C C . ARG A 1 162 ? 21.121 -0.804 -20.811 1.00 93.00 162 ARG A C 1
ATOM 1325 O O . ARG A 1 162 ? 20.309 -0.172 -20.129 1.00 93.00 162 ARG A O 1
ATOM 1332 N N . PRO A 1 163 ? 20.730 -1.551 -21.861 1.00 92.19 163 PRO A N 1
ATOM 1333 C CA . PRO A 1 163 ? 19.341 -1.577 -22.327 1.00 92.19 163 PRO A CA 1
ATOM 1334 C C . PRO A 1 163 ? 18.321 -2.021 -21.269 1.00 92.19 163 PRO A C 1
ATOM 1336 O O . PRO A 1 163 ? 17.218 -1.482 -21.231 1.00 92.19 163 PRO A O 1
ATOM 1339 N N . ASP A 1 164 ? 18.683 -2.970 -20.402 1.00 91.19 164 ASP A N 1
ATOM 1340 C CA . ASP A 1 164 ? 17.858 -3.430 -19.277 1.00 91.19 164 ASP A CA 1
ATOM 1341 C C . ASP A 1 164 ? 17.644 -2.321 -18.234 1.00 91.19 164 ASP A C 1
ATOM 1343 O O . ASP A 1 164 ? 16.521 -2.111 -17.779 1.00 91.19 164 ASP A O 1
ATOM 1347 N N . VAL A 1 165 ? 18.693 -1.558 -17.912 1.00 92.69 165 VAL A N 1
ATOM 1348 C CA . VAL A 1 165 ? 18.620 -0.417 -16.982 1.00 92.69 165 VAL A CA 1
ATOM 1349 C C . VAL A 1 165 ? 17.782 0.720 -17.565 1.00 92.69 165 VAL A C 1
ATOM 1351 O O . VAL A 1 165 ? 16.899 1.240 -16.889 1.00 92.69 165 VAL A O 1
ATOM 1354 N N . VAL A 1 166 ? 18.000 1.079 -18.834 1.00 94.44 166 VAL A N 1
ATOM 1355 C CA . VAL A 1 166 ? 17.205 2.117 -19.514 1.00 94.44 166 VAL A CA 1
ATOM 1356 C C . VAL A 1 166 ? 15.731 1.717 -19.578 1.00 94.44 166 VAL A C 1
ATOM 1358 O O . VAL A 1 166 ? 14.864 2.547 -19.305 1.00 94.44 166 VAL A O 1
ATOM 1361 N N . ARG A 1 167 ? 15.436 0.453 -19.910 1.00 95.06 167 ARG A N 1
ATOM 1362 C CA . ARG A 1 167 ? 14.065 -0.072 -19.925 1.00 95.06 167 ARG A CA 1
ATOM 1363 C C . ARG A 1 167 ? 13.428 0.021 -18.543 1.00 95.06 167 ARG A C 1
ATOM 1365 O O . ARG A 1 167 ? 12.344 0.583 -18.437 1.00 95.06 167 ARG A O 1
ATOM 1372 N N . ARG A 1 168 ? 14.118 -0.438 -17.493 1.00 94.94 168 ARG A N 1
ATOM 1373 C CA . ARG A 1 168 ? 13.625 -0.368 -16.110 1.00 94.94 168 ARG A CA 1
ATOM 1374 C C . ARG A 1 168 ? 13.360 1.066 -15.655 1.00 94.94 168 ARG A C 1
ATOM 1376 O O . ARG A 1 168 ? 12.324 1.334 -15.063 1.00 94.94 168 ARG A O 1
ATOM 1383 N N . ASN A 1 169 ? 14.254 1.997 -15.981 1.00 95.62 169 ASN A N 1
ATOM 1384 C CA . ASN A 1 169 ? 14.050 3.406 -15.657 1.00 95.62 169 ASN A CA 1
ATOM 1385 C C . ASN A 1 169 ? 12.790 3.948 -16.338 1.00 95.62 169 ASN A C 1
ATOM 1387 O O . ASN A 1 169 ? 11.985 4.587 -15.675 1.00 95.62 169 ASN A O 1
ATOM 1391 N N . LYS A 1 170 ? 12.573 3.652 -17.628 1.00 97.12 170 LYS A N 1
ATOM 1392 C CA . LYS A 1 170 ? 11.340 4.042 -18.335 1.00 97.12 170 LYS A CA 1
ATOM 1393 C C . LYS A 1 170 ? 10.094 3.375 -17.749 1.00 97.12 170 LYS A C 1
ATOM 1395 O O . LYS A 1 170 ? 9.072 4.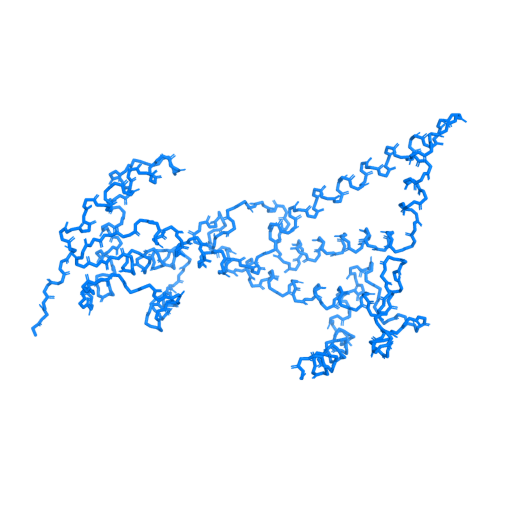036 -17.611 1.00 97.12 170 LYS A O 1
ATOM 1400 N N . MET A 1 171 ? 10.191 2.101 -17.375 1.00 97.75 171 MET A N 1
ATOM 1401 C CA . MET A 1 171 ? 9.118 1.377 -16.692 1.00 97.75 171 MET A CA 1
ATOM 1402 C C . MET A 1 171 ? 8.703 2.069 -15.391 1.00 97.75 171 MET A C 1
ATOM 1404 O O . MET A 1 171 ? 7.509 2.196 -15.161 1.00 97.75 171 MET A O 1
ATOM 1408 N N . ASN A 1 172 ? 9.639 2.607 -14.600 1.00 97.88 172 ASN A N 1
ATOM 1409 C CA . ASN A 1 172 ? 9.292 3.360 -13.387 1.00 97.88 172 ASN A CA 1
ATOM 1410 C C . ASN A 1 172 ? 8.403 4.584 -13.687 1.00 97.88 172 ASN A C 1
ATOM 1412 O O . ASN A 1 172 ? 7.496 4.876 -12.912 1.00 97.88 172 ASN A O 1
ATOM 1416 N N . TYR A 1 173 ? 8.616 5.291 -14.808 1.00 98.19 173 TYR A N 1
ATOM 1417 C CA . TYR A 1 173 ? 7.726 6.394 -15.210 1.00 98.19 173 TYR A CA 1
ATOM 1418 C C . TYR A 1 173 ? 6.340 5.888 -15.614 1.00 98.19 173 TYR A C 1
ATOM 1420 O O . TYR A 1 173 ? 5.344 6.532 -15.296 1.00 98.19 173 TYR A O 1
ATOM 1428 N N . VAL A 1 174 ? 6.267 4.745 -16.303 1.00 98.50 174 VAL A N 1
ATOM 1429 C CA . VAL A 1 174 ? 4.987 4.116 -16.662 1.00 98.50 174 VAL A CA 1
ATOM 1430 C C . VAL A 1 174 ? 4.236 3.666 -15.408 1.00 98.50 174 VAL A C 1
ATOM 1432 O O . VAL A 1 174 ? 3.045 3.941 -15.298 1.00 98.50 174 VAL A O 1
ATOM 1435 N N . GLU A 1 175 ? 4.923 3.042 -14.446 1.00 98.56 175 GLU A N 1
ATOM 1436 C CA . GLU A 1 175 ? 4.355 2.652 -13.150 1.00 98.56 175 GLU A CA 1
ATOM 1437 C C . GLU A 1 175 ? 3.830 3.865 -12.386 1.00 98.56 175 GLU A C 1
ATOM 1439 O O . GLU A 1 175 ? 2.695 3.855 -11.913 1.00 98.56 175 GLU A O 1
ATOM 1444 N N . LEU A 1 176 ? 4.638 4.928 -12.297 1.00 98.69 176 LEU A N 1
ATOM 1445 C CA . LEU A 1 176 ? 4.239 6.151 -11.615 1.00 98.69 176 LEU A CA 1
ATOM 1446 C C . LEU A 1 176 ? 2.982 6.736 -12.259 1.00 98.69 176 LEU A C 1
ATOM 1448 O O . LEU A 1 176 ? 2.016 7.001 -11.549 1.00 98.69 176 LEU A O 1
ATOM 1452 N N . ARG A 1 177 ? 2.969 6.880 -13.589 1.00 98.38 177 ARG A N 1
ATOM 1453 C CA . ARG A 1 177 ? 1.822 7.427 -14.323 1.00 98.38 177 ARG A CA 1
ATOM 1454 C C . ARG A 1 177 ? 0.569 6.574 -14.127 1.00 98.38 177 ARG A C 1
ATOM 1456 O O . ARG A 1 177 ? -0.497 7.122 -13.878 1.00 98.38 177 ARG A O 1
ATOM 1463 N N . LEU A 1 178 ? 0.705 5.248 -14.130 1.00 98.31 178 LEU A N 1
ATOM 1464 C CA . LEU A 1 178 ? -0.389 4.323 -13.829 1.00 98.31 178 LEU A CA 1
ATOM 1465 C C . LEU A 1 178 ? -0.923 4.504 -12.400 1.00 98.31 178 LEU A C 1
ATOM 1467 O O . LEU A 1 178 ? -2.132 4.525 -12.190 1.00 98.31 178 LEU A O 1
ATOM 1471 N N . TYR A 1 179 ? -0.054 4.656 -11.400 1.00 98.56 179 TYR A N 1
ATOM 1472 C CA . TYR A 1 179 ? -0.496 4.905 -10.025 1.00 98.56 179 TYR A CA 1
ATOM 1473 C C . TYR A 1 179 ? -1.110 6.294 -9.839 1.00 98.56 179 TYR A C 1
ATOM 1475 O O . TYR A 1 179 ? -2.005 6.456 -9.008 1.00 98.56 179 TYR A O 1
ATOM 1483 N N . GLU A 1 180 ? -0.650 7.295 -10.582 1.00 98.38 180 GLU A N 1
ATOM 1484 C CA . GLU A 1 180 ? -1.176 8.655 -10.513 1.00 98.38 180 GLU A CA 1
ATOM 1485 C C . GLU A 1 180 ? -2.537 8.785 -11.195 1.00 98.38 180 GLU A C 1
ATOM 1487 O O . GLU A 1 180 ? -3.478 9.229 -10.534 1.00 98.38 180 GLU A O 1
ATOM 1492 N N . GLU A 1 181 ? -2.645 8.356 -12.455 1.00 97.94 181 GLU A N 1
ATOM 1493 C CA . GLU A 1 181 ? -3.848 8.499 -13.283 1.00 97.94 181 GLU A CA 1
ATOM 1494 C C . GLU A 1 181 ? -4.907 7.445 -12.929 1.00 97.94 181 GLU A C 1
ATOM 1496 O O . GLU A 1 181 ? -6.013 7.796 -12.524 1.00 97.94 181 GLU A O 1
ATOM 1501 N N . GLU A 1 182 ? -4.562 6.155 -12.987 1.00 97.31 182 GLU A N 1
ATOM 1502 C CA . GLU A 1 182 ? -5.519 5.061 -12.742 1.00 97.31 182 GLU A CA 1
ATOM 1503 C C . GLU A 1 182 ? -5.655 4.723 -11.254 1.00 97.31 182 GLU A C 1
ATOM 1505 O O . GLU A 1 182 ? -6.691 4.243 -10.801 1.00 97.31 182 GLU A O 1
ATOM 1510 N N . GLY A 1 183 ? -4.603 4.960 -10.468 1.00 97.19 183 GLY A N 1
ATOM 1511 C CA . GLY A 1 183 ? -4.594 4.723 -9.023 1.00 97.19 183 GLY A CA 1
ATOM 1512 C C . GLY A 1 183 ? -5.012 5.929 -8.172 1.00 97.19 183 GLY A C 1
ATOM 1513 O O . GLY A 1 183 ? -5.115 5.805 -6.949 1.00 97.19 183 GLY A O 1
ATOM 1514 N N . GLY A 1 184 ? -5.232 7.095 -8.790 1.00 97.81 184 GLY A N 1
ATOM 1515 C CA . GLY A 1 184 ? -5.649 8.330 -8.122 1.00 97.81 184 GLY A CA 1
ATOM 1516 C C . GLY A 1 184 ? -4.592 8.956 -7.203 1.00 97.81 184 GLY A C 1
ATOM 1517 O O . GLY A 1 184 ? -4.924 9.816 -6.377 1.00 97.81 184 GLY A O 1
ATOM 1518 N N . ALA A 1 185 ? -3.325 8.538 -7.296 1.00 98.00 185 ALA A N 1
ATOM 1519 C CA . ALA A 1 185 ? -2.260 8.984 -6.398 1.00 98.00 185 ALA A CA 1
ATOM 1520 C C . ALA A 1 185 ? -1.647 10.343 -6.757 1.00 98.00 185 ALA A C 1
ATOM 1522 O O . ALA A 1 185 ? -0.781 10.813 -6.011 1.00 98.00 185 ALA A O 1
ATOM 1523 N N . GLU A 1 186 ? -2.050 10.978 -7.861 1.00 98.00 186 GLU A N 1
ATOM 1524 C CA . GLU A 1 186 ? -1.466 12.241 -8.325 1.00 98.00 186 GLU A CA 1
ATOM 1525 C C . GLU A 1 186 ? -1.459 13.309 -7.217 1.00 98.00 186 GLU A C 1
ATOM 1527 O O . GLU A 1 186 ? -2.468 13.560 -6.552 1.00 98.00 186 GLU A O 1
ATOM 1532 N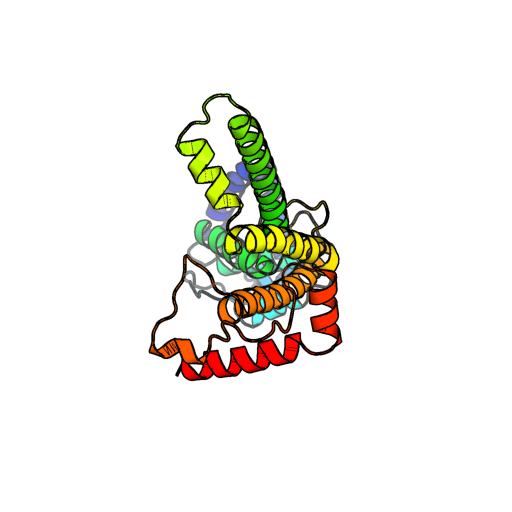 N . GLY A 1 187 ? -0.279 13.882 -6.955 1.00 96.44 187 GLY A N 1
ATOM 1533 C CA . GLY A 1 187 ? -0.061 14.907 -5.927 1.00 96.44 187 GLY A CA 1
ATOM 1534 C C . GLY A 1 187 ? -0.289 14.469 -4.470 1.00 96.44 187 GLY A C 1
ATOM 1535 O O . GLY A 1 187 ? -0.079 15.266 -3.555 1.00 96.44 187 GLY A O 1
ATOM 1536 N N . LYS A 1 188 ? -0.701 13.220 -4.216 1.00 97.50 188 LYS A N 1
ATOM 1537 C CA . LYS A 1 188 ? -1.021 12.710 -2.874 1.00 97.50 188 LYS A CA 1
ATOM 1538 C C . LYS A 1 188 ? 0.223 12.227 -2.123 1.00 97.50 188 LYS A C 1
ATOM 1540 O O . LYS A 1 188 ? 1.173 11.719 -2.724 1.00 97.50 188 LYS A O 1
ATOM 1545 N N . VAL A 1 189 ? 0.187 12.371 -0.794 1.00 96.69 189 VAL A N 1
ATOM 1546 C CA . VAL A 1 189 ? 1.214 11.947 0.165 1.00 96.69 189 VAL A CA 1
ATOM 1547 C C . VAL A 1 189 ? 0.588 11.300 1.411 1.00 96.69 189 VAL A C 1
ATOM 1549 O O . VAL A 1 189 ? -0.330 11.848 2.018 1.00 96.69 189 VAL A O 1
ATOM 1552 N N . CYS A 1 190 ? 1.077 10.129 1.826 1.00 95.38 190 CYS A N 1
ATOM 1553 C CA . CYS A 1 190 ? 0.603 9.426 3.018 1.00 95.38 190 CYS A CA 1
ATOM 1554 C C . CYS A 1 190 ? 1.671 8.494 3.617 1.00 95.38 190 CYS A C 1
ATOM 1556 O O . CYS A 1 190 ? 1.988 7.449 3.055 1.00 95.38 190 CYS A O 1
ATOM 1558 N N . GLU A 1 191 ? 2.137 8.824 4.824 1.00 92.81 191 GLU A N 1
ATOM 1559 C CA . GLU A 1 191 ? 3.076 7.997 5.608 1.00 92.81 191 GLU A CA 1
ATOM 1560 C C . GLU A 1 191 ? 2.373 7.048 6.593 1.00 92.81 191 GLU A C 1
ATOM 1562 O O . GLU A 1 191 ? 2.981 6.157 7.182 1.00 92.81 191 GLU A O 1
ATOM 1567 N N . VAL A 1 192 ? 1.064 7.222 6.793 1.00 91.12 192 VAL A N 1
ATOM 1568 C CA . VAL A 1 192 ? 0.323 6.541 7.863 1.00 91.12 192 VAL A CA 1
ATOM 1569 C C . VAL A 1 192 ? 0.132 5.049 7.567 1.00 91.12 192 VAL A C 1
ATOM 1571 O O . VAL A 1 192 ? 0.112 4.232 8.491 1.00 91.12 192 VAL A O 1
ATOM 1574 N N . ARG A 1 193 ? -0.024 4.691 6.280 1.00 91.94 193 ARG A N 1
ATOM 1575 C CA . ARG A 1 193 ? -0.256 3.318 5.782 1.00 91.94 193 ARG A CA 1
ATOM 1576 C C . ARG A 1 193 ? -1.282 2.533 6.615 1.00 91.94 193 ARG A C 1
ATOM 1578 O O . ARG A 1 193 ? -1.096 1.357 6.906 1.00 91.94 193 ARG A O 1
ATOM 1585 N N . ASN A 1 194 ? -2.366 3.185 7.031 1.00 95.56 194 ASN A N 1
ATOM 1586 C CA . ASN A 1 194 ? -3.432 2.576 7.821 1.00 95.56 194 ASN A CA 1
ATOM 1587 C C . ASN A 1 194 ? -4.772 3.156 7.374 1.00 95.56 194 ASN A C 1
ATOM 1589 O O . ASN A 1 194 ? -4.962 4.369 7.468 1.00 95.56 194 ASN A O 1
ATOM 1593 N N . LYS A 1 195 ? -5.688 2.294 6.912 1.00 96.12 195 LYS A N 1
ATOM 1594 C CA . LYS A 1 195 ? -6.986 2.710 6.370 1.00 96.12 195 LYS A CA 1
ATOM 1595 C C . LYS A 1 195 ? -7.733 3.592 7.361 1.00 96.12 195 LYS A C 1
ATOM 1597 O O . LYS A 1 195 ? -8.208 4.635 6.968 1.00 96.12 195 LYS A O 1
ATOM 1602 N N . TYR A 1 196 ? -7.777 3.218 8.636 1.00 95.31 196 TYR A N 1
ATOM 1603 C CA . TYR A 1 196 ? -8.585 3.887 9.663 1.00 95.31 196 TYR A CA 1
ATOM 1604 C C . TYR A 1 196 ? -7.901 5.102 10.302 1.00 95.31 196 TYR A C 1
ATOM 1606 O O . TYR A 1 196 ? -8.399 5.676 11.268 1.00 95.31 196 TYR A O 1
ATOM 1614 N N . ARG A 1 197 ? -6.727 5.480 9.790 1.00 93.19 197 ARG A N 1
ATOM 1615 C CA . ARG A 1 197 ? -6.038 6.742 10.094 1.00 93.19 197 ARG A CA 1
ATOM 1616 C C . ARG A 1 197 ? -5.683 7.488 8.805 1.00 93.19 197 ARG A C 1
ATOM 1618 O O . ARG A 1 197 ? -4.798 8.340 8.814 1.00 93.19 197 ARG A O 1
ATOM 1625 N N . CYS A 1 198 ? -6.323 7.137 7.691 1.00 95.25 198 CYS A N 1
ATOM 1626 C CA . CYS A 1 198 ? -6.005 7.715 6.399 1.00 95.25 198 CYS A CA 1
ATOM 1627 C C . CYS A 1 198 ? -6.382 9.207 6.389 1.00 95.25 198 CYS A C 1
ATOM 1629 O O . CYS A 1 198 ? -7.504 9.547 6.781 1.00 95.25 198 CYS A O 1
ATOM 1631 N N . PRO A 1 199 ? -5.483 10.104 5.937 1.00 94.94 199 PRO A N 1
ATOM 1632 C CA . PRO A 1 199 ? -5.765 11.539 5.887 1.00 94.94 199 PRO A CA 1
ATOM 1633 C C . PRO A 1 199 ? -6.824 11.906 4.836 1.00 94.94 199 PRO A C 1
ATOM 1635 O O . PRO A 1 199 ? -7.363 13.005 4.887 1.00 94.94 199 PRO A O 1
ATOM 1638 N N . TYR A 1 200 ? -7.133 10.993 3.910 1.00 96.12 200 TYR A N 1
ATOM 1639 C CA . TYR A 1 200 ? -8.069 11.213 2.804 1.00 96.12 200 TYR A CA 1
ATOM 1640 C C . TYR A 1 200 ? -9.533 10.921 3.151 1.00 96.12 200 TYR A C 1
ATOM 1642 O O . TYR A 1 200 ? -10.415 11.140 2.327 1.00 96.12 200 TYR A O 1
ATOM 1650 N N . GLY A 1 201 ? -9.828 10.459 4.371 1.00 94.50 201 GLY A N 1
ATOM 1651 C CA . GLY A 1 201 ? -11.209 10.329 4.834 1.00 94.50 201 GLY A CA 1
ATOM 1652 C C . GLY A 1 201 ? -12.061 9.450 3.911 1.00 94.50 201 GLY A C 1
ATOM 1653 O O . GLY A 1 201 ? -11.687 8.317 3.616 1.00 94.50 201 GLY A O 1
ATOM 1654 N N . GLU A 1 202 ? -13.180 9.990 3.427 1.00 94.44 202 GLU A N 1
ATOM 1655 C CA . GLU A 1 202 ? -14.119 9.290 2.535 1.00 94.44 202 GLU A CA 1
ATOM 1656 C C . GLU A 1 202 ? -13.482 8.825 1.210 1.00 94.44 202 GLU A C 1
ATOM 1658 O O . GLU A 1 202 ? -13.840 7.758 0.714 1.00 94.44 202 GLU A O 1
ATOM 1663 N N . GLU A 1 203 ? -12.477 9.537 0.682 1.00 96.12 203 GLU A N 1
ATOM 1664 C CA . GLU A 1 203 ? -11.763 9.151 -0.553 1.00 96.12 203 GLU A CA 1
ATOM 1665 C C . GLU A 1 203 ? -10.896 7.891 -0.365 1.00 96.12 203 GLU A C 1
ATOM 1667 O O . GLU A 1 203 ? -10.431 7.284 -1.327 1.00 96.12 203 GLU A O 1
ATOM 1672 N N . THR A 1 204 ? -10.665 7.459 0.880 1.00 95.94 204 THR A N 1
ATOM 1673 C CA . THR A 1 204 ? -9.776 6.329 1.191 1.00 95.94 204 THR A CA 1
ATOM 1674 C C . THR A 1 204 ? -10.195 5.041 0.490 1.00 95.94 204 THR A C 1
ATOM 1676 O O . THR A 1 204 ? -9.336 4.295 0.027 1.00 95.94 204 THR A O 1
ATOM 1679 N N . ASN A 1 205 ? -11.498 4.755 0.426 1.00 94.62 205 ASN A N 1
ATOM 1680 C CA . ASN A 1 205 ? -11.991 3.519 -0.184 1.00 94.62 205 ASN A CA 1
ATOM 1681 C C . ASN A 1 205 ? -11.764 3.505 -1.698 1.00 94.62 205 ASN A C 1
ATOM 1683 O O . ASN A 1 205 ? -11.297 2.498 -2.222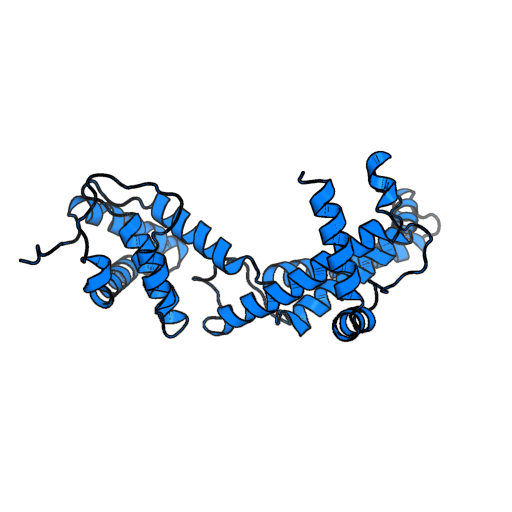 1.00 94.62 205 ASN A O 1
ATOM 1687 N N . GLU A 1 206 ? -12.019 4.631 -2.361 1.00 96.69 206 GLU A N 1
ATOM 1688 C CA . GLU A 1 206 ? -11.773 4.803 -3.792 1.00 96.69 206 GLU A CA 1
ATOM 1689 C C . GLU A 1 206 ? -10.279 4.674 -4.110 1.00 96.69 206 GLU A C 1
ATOM 1691 O O . GLU A 1 206 ? -9.901 3.890 -4.973 1.00 96.69 206 GLU A O 1
ATOM 1696 N N . LEU A 1 207 ? -9.403 5.321 -3.331 1.00 97.44 207 LEU A N 1
ATOM 1697 C CA . LEU A 1 207 ? -7.947 5.195 -3.494 1.00 97.44 207 LEU A CA 1
ATOM 1698 C C . LEU A 1 207 ? -7.443 3.752 -3.336 1.00 97.44 207 LEU A C 1
ATOM 1700 O O . LEU A 1 207 ? -6.503 3.338 -4.016 1.00 97.44 207 LEU A O 1
ATOM 1704 N N . ILE A 1 208 ? -8.038 2.978 -2.426 1.00 97.50 208 ILE A N 1
ATOM 1705 C CA . ILE A 1 208 ? -7.699 1.561 -2.246 1.00 97.50 208 ILE A CA 1
ATOM 1706 C C . ILE A 1 208 ? -8.195 0.733 -3.438 1.00 97.50 208 ILE A C 1
ATOM 1708 O O . ILE A 1 208 ? -7.473 -0.148 -3.901 1.00 97.50 208 ILE A O 1
ATOM 1712 N N . GLU A 1 209 ? -9.405 0.991 -3.934 1.00 97.25 209 GLU A N 1
ATOM 1713 C CA . GLU A 1 209 ? -9.994 0.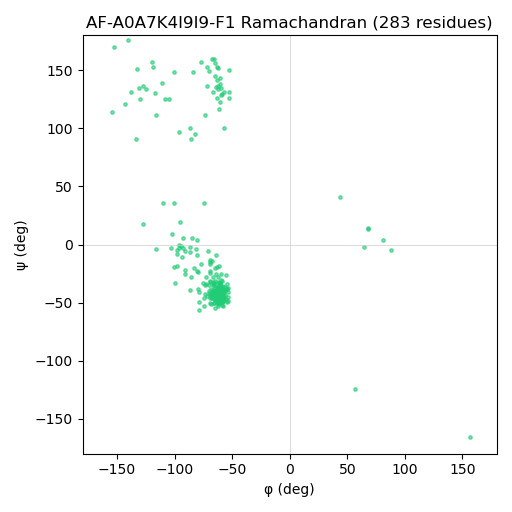258 -5.058 1.00 97.25 209 GLU A CA 1
ATOM 1714 C C . GLU A 1 209 ? -9.263 0.538 -6.376 1.00 97.25 209 GLU A C 1
ATOM 1716 O O . GLU A 1 209 ? -8.799 -0.399 -7.029 1.00 97.25 209 GLU A O 1
ATOM 1721 N N . CYS A 1 210 ? -9.065 1.811 -6.712 1.00 97.88 210 CYS A N 1
ATOM 1722 C CA . CYS A 1 210 ? -8.287 2.245 -7.870 1.00 97.88 210 CYS A CA 1
ATOM 1723 C C . CYS A 1 210 ? -6.840 1.735 -7.783 1.00 97.88 210 CYS A C 1
ATOM 1725 O O . CYS A 1 210 ? -6.322 1.121 -8.718 1.00 97.88 210 CYS A O 1
ATOM 1727 N N . GLY A 1 211 ? -6.208 1.870 -6.611 1.00 98.06 211 GLY A N 1
ATOM 1728 C CA . GLY A 1 211 ? -4.863 1.351 -6.372 1.00 98.06 211 GLY A CA 1
ATOM 1729 C C . GLY A 1 211 ? -4.751 -0.165 -6.545 1.00 98.06 211 GLY A C 1
ATOM 1730 O O . GLY A 1 211 ? -3.766 -0.650 -7.107 1.00 98.06 211 GLY A O 1
ATOM 1731 N N . ARG A 1 212 ? -5.775 -0.931 -6.147 1.00 97.69 212 ARG A N 1
ATOM 1732 C CA . ARG A 1 212 ? -5.828 -2.383 -6.365 1.00 97.69 212 ARG A CA 1
ATOM 1733 C C . ARG A 1 212 ? -5.790 -2.736 -7.847 1.00 97.69 212 ARG A C 1
ATOM 1735 O O . ARG A 1 212 ? -5.081 -3.672 -8.221 1.00 97.69 212 ARG A O 1
ATOM 1742 N N . ILE A 1 213 ? -6.552 -2.016 -8.668 1.00 97.06 213 ILE A N 1
ATOM 1743 C CA . ILE A 1 213 ? -6.607 -2.227 -10.119 1.00 97.06 213 ILE A CA 1
ATOM 1744 C C . ILE A 1 213 ? -5.253 -1.877 -10.740 1.00 97.06 213 ILE A C 1
ATOM 1746 O O . ILE A 1 213 ? -4.663 -2.717 -11.421 1.00 97.06 213 ILE A O 1
ATOM 1750 N N . ALA A 1 214 ? -4.710 -0.702 -10.420 1.00 98.12 214 ALA A N 1
ATOM 1751 C CA . ALA A 1 214 ? -3.416 -0.254 -10.927 1.00 98.12 214 ALA A CA 1
ATOM 1752 C C . ALA A 1 214 ? -2.278 -1.227 -10.551 1.00 98.12 214 ALA A C 1
ATOM 1754 O O . ALA A 1 214 ? -1.516 -1.664 -11.415 1.00 98.12 214 ALA A O 1
ATOM 1755 N N . LYS A 1 215 ? -2.214 -1.677 -9.288 1.00 97.25 215 LYS A N 1
ATOM 1756 C CA . LYS A 1 215 ? -1.265 -2.714 -8.835 1.00 97.25 215 LYS A CA 1
ATOM 1757 C C . LYS A 1 215 ? -1.452 -4.033 -9.563 1.00 97.25 215 LYS A C 1
ATOM 1759 O O . LYS A 1 215 ? -0.475 -4.721 -9.850 1.00 97.25 215 LYS A O 1
ATOM 1764 N N . PHE A 1 216 ? -2.695 -4.437 -9.807 1.00 97.25 216 PHE A N 1
ATOM 1765 C CA . PHE A 1 216 ? -2.966 -5.678 -10.517 1.00 97.25 216 PHE A CA 1
ATOM 1766 C C . PHE A 1 216 ? -2.415 -5.628 -11.943 1.00 97.25 216 PHE A C 1
ATOM 1768 O O . PHE A 1 216 ? -1.718 -6.568 -12.329 1.00 97.25 216 PHE A O 1
ATOM 1775 N N . VAL A 1 217 ? -2.680 -4.540 -12.675 1.00 97.69 217 VAL A N 1
ATOM 1776 C CA . VAL A 1 217 ? -2.149 -4.303 -14.026 1.00 97.69 217 VAL A CA 1
ATOM 1777 C C . VAL A 1 217 ? -0.624 -4.296 -13.996 1.00 97.69 217 VAL A C 1
ATOM 1779 O O . VAL A 1 217 ? -0.003 -5.081 -14.713 1.00 97.69 217 VAL A O 1
ATOM 1782 N N . TRP A 1 218 ? -0.015 -3.504 -13.109 1.00 98.12 218 TRP A N 1
ATOM 1783 C CA . TRP A 1 218 ? 1.442 -3.398 -13.029 1.00 98.12 218 TRP A CA 1
ATOM 1784 C C . TRP A 1 218 ? 2.124 -4.742 -12.757 1.00 98.12 218 TRP A C 1
ATOM 1786 O O . TRP A 1 218 ? 3.062 -5.113 -13.454 1.00 98.12 218 TRP A O 1
ATOM 1796 N N . ARG A 1 219 ? 1.580 -5.557 -11.844 1.00 97.19 219 ARG A N 1
ATOM 1797 C CA . ARG A 1 219 ? 2.098 -6.911 -11.571 1.00 97.19 219 ARG A CA 1
ATOM 1798 C C . ARG A 1 219 ? 2.071 -7.839 -12.784 1.00 97.19 219 ARG A C 1
ATOM 1800 O O . ARG A 1 219 ? 2.806 -8.828 -12.785 1.00 97.19 219 ARG A O 1
ATOM 1807 N N . GLN A 1 220 ? 1.188 -7.609 -13.759 1.00 97.31 220 GLN A N 1
ATOM 1808 C CA . GLN A 1 220 ? 1.199 -8.371 -15.011 1.00 97.31 220 GLN A CA 1
ATOM 1809 C C . GLN A 1 220 ? 2.271 -7.845 -15.961 1.00 97.31 220 GLN A C 1
ATOM 1811 O O . GLN A 1 220 ? 2.951 -8.644 -16.596 1.00 97.31 220 GLN A O 1
ATOM 1816 N N . ILE A 1 221 ? 2.457 -6.524 -16.010 1.00 97.31 221 ILE A N 1
ATOM 1817 C CA . ILE A 1 221 ? 3.506 -5.877 -16.803 1.00 97.31 221 ILE A CA 1
ATOM 1818 C C . ILE A 1 221 ? 4.902 -6.270 -16.307 1.00 97.31 221 ILE A C 1
ATOM 1820 O O . ILE A 1 221 ? 5.737 -6.654 -17.120 1.00 97.31 221 ILE A O 1
ATOM 1824 N N . GLU A 1 222 ? 5.147 -6.268 -14.994 1.00 95.88 222 GLU A N 1
ATOM 1825 C CA . GLU A 1 222 ? 6.414 -6.731 -14.409 1.00 95.88 222 GLU A CA 1
ATOM 1826 C C . GLU A 1 222 ? 6.686 -8.203 -14.724 1.00 95.88 222 GLU A C 1
ATOM 1828 O O . GLU A 1 222 ? 7.801 -8.577 -15.091 1.00 95.88 222 GLU A O 1
ATOM 1833 N N . TRP A 1 223 ? 5.659 -9.051 -14.592 1.00 95.31 223 TRP A N 1
ATOM 1834 C CA . TRP A 1 223 ? 5.787 -10.465 -14.925 1.00 95.31 223 TRP A CA 1
ATOM 1835 C C . TRP A 1 223 ? 6.103 -10.644 -16.413 1.00 95.31 223 TRP A C 1
ATOM 1837 O O . TRP A 1 223 ? 7.020 -11.387 -16.753 1.00 95.31 223 TRP A O 1
ATOM 1847 N N . TYR A 1 224 ? 5.409 -9.925 -17.293 1.00 95.88 224 TYR A N 1
ATOM 1848 C CA . TYR A 1 224 ? 5.669 -9.962 -18.726 1.00 95.88 224 TYR A CA 1
ATOM 1849 C C . TYR A 1 224 ? 7.075 -9.464 -19.081 1.00 95.88 224 TYR A C 1
ATOM 1851 O O . TYR A 1 224 ? 7.766 -10.150 -19.830 1.00 95.88 224 TYR A O 1
ATOM 1859 N N . ASP A 1 225 ? 7.541 -8.338 -18.523 1.00 95.00 225 ASP A N 1
ATOM 1860 C CA . ASP A 1 225 ? 8.898 -7.836 -18.788 1.00 95.00 225 ASP A CA 1
ATOM 1861 C C . ASP A 1 225 ? 9.954 -8.882 -18.427 1.00 95.00 225 ASP A C 1
ATOM 1863 O O . ASP A 1 225 ? 10.846 -9.153 -19.228 1.00 95.00 225 ASP A O 1
ATOM 1867 N N . LEU A 1 226 ? 9.796 -9.536 -17.273 1.00 92.50 226 LEU A N 1
ATOM 1868 C CA . LEU A 1 226 ? 10.700 -10.592 -16.832 1.00 92.50 226 LEU A CA 1
ATOM 1869 C C . LEU A 1 226 ? 10.746 -11.775 -17.814 1.00 92.50 226 LEU A C 1
ATOM 1871 O O . LEU A 1 226 ? 11.821 -12.325 -18.038 1.00 92.50 226 LEU A O 1
ATOM 1875 N N . HIS A 1 227 ? 9.608 -12.168 -18.394 1.00 92.44 227 HIS A N 1
ATOM 1876 C CA . HIS A 1 227 ? 9.504 -13.376 -19.223 1.00 92.44 227 HIS A CA 1
ATOM 1877 C C . HIS A 1 227 ? 9.749 -13.121 -20.717 1.00 92.44 227 HIS A C 1
ATOM 1879 O O . HIS A 1 227 ? 10.192 -14.030 -21.414 1.00 92.44 227 HIS A O 1
ATOM 1885 N N . TRP A 1 228 ? 9.520 -11.908 -21.226 1.00 93.50 228 TRP A N 1
ATOM 1886 C CA . TRP A 1 228 ? 9.738 -11.565 -22.641 1.00 93.50 228 TRP A CA 1
ATOM 1887 C C . TRP A 1 228 ? 11.053 -10.835 -22.898 1.00 93.50 228 TRP A C 1
ATOM 1889 O O . TRP A 1 228 ? 11.666 -11.025 -23.951 1.00 93.50 228 TRP A O 1
ATOM 1899 N N . ASN A 1 229 ? 11.519 -10.011 -21.958 1.00 90.69 229 ASN A N 1
ATOM 1900 C CA . ASN A 1 229 ? 12.678 -9.159 -22.184 1.00 90.69 229 ASN A CA 1
ATOM 1901 C C . ASN A 1 229 ? 13.891 -9.659 -21.404 1.00 90.69 229 ASN A C 1
ATOM 1903 O O . ASN A 1 229 ? 13.883 -9.781 -20.182 1.00 90.69 229 ASN A O 1
ATOM 1907 N N . THR A 1 230 ? 14.997 -9.885 -22.112 1.00 86.06 230 THR A N 1
ATOM 1908 C CA . THR A 1 230 ? 16.239 -10.326 -21.475 1.00 86.06 230 THR A CA 1
ATOM 1909 C C . THR A 1 230 ? 16.738 -9.297 -20.461 1.00 86.06 230 THR A C 1
ATOM 1911 O O . THR A 1 230 ? 16.774 -8.089 -20.736 1.00 86.06 230 THR A O 1
ATOM 1914 N N . SER A 1 231 ? 17.193 -9.798 -19.317 1.00 83.06 231 SER A N 1
ATOM 1915 C CA . SER A 1 231 ? 17.980 -9.059 -18.335 1.00 83.06 231 SER A CA 1
ATOM 1916 C C . SER A 1 231 ? 19.399 -9.609 -18.323 1.00 83.06 231 SER A C 1
ATOM 1918 O O . SER A 1 231 ? 19.619 -10.817 -18.367 1.00 83.06 231 SER A O 1
ATOM 1920 N N . GLU A 1 232 ? 20.386 -8.730 -18.240 1.00 81.06 232 GLU A N 1
ATOM 1921 C CA . GLU A 1 232 ? 21.781 -9.147 -18.091 1.00 81.06 232 GLU A CA 1
ATOM 1922 C C . GLU A 1 232 ? 22.103 -9.589 -16.651 1.00 81.06 232 GLU A C 1
ATOM 1924 O O . GLU A 1 232 ? 23.103 -10.268 -16.419 1.00 81.06 232 GLU A O 1
ATOM 1929 N N . THR A 1 233 ? 21.257 -9.227 -15.681 1.00 76.69 233 THR A N 1
ATOM 1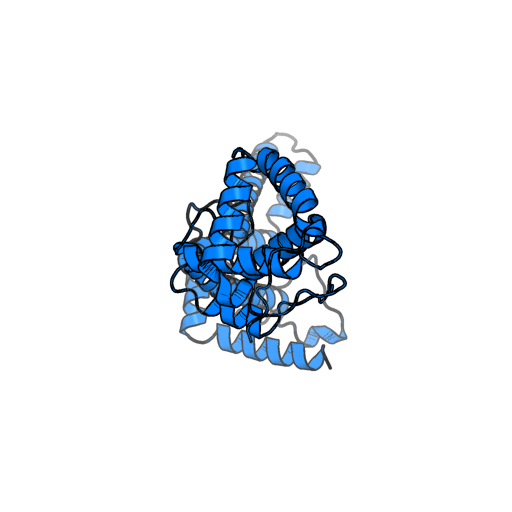930 C CA . THR A 1 233 ? 21.452 -9.530 -14.251 1.00 76.69 233 THR A CA 1
ATOM 1931 C C . THR A 1 233 ? 20.678 -10.758 -13.774 1.00 76.69 233 THR A C 1
ATOM 1933 O O . THR A 1 233 ? 20.896 -11.219 -12.655 1.00 76.69 233 THR A O 1
ATOM 1936 N N . PHE A 1 234 ? 19.806 -11.318 -14.615 1.00 82.81 234 PHE A N 1
ATOM 1937 C CA . PHE A 1 234 ? 18.986 -12.476 -14.283 1.00 82.81 234 PHE A CA 1
ATOM 1938 C C . PHE A 1 234 ? 19.064 -13.536 -15.382 1.00 82.81 234 PHE A C 1
ATOM 1940 O O . PHE A 1 234 ? 18.955 -13.237 -16.568 1.00 82.81 234 PHE A O 1
ATOM 1947 N N . ARG A 1 235 ? 19.233 -14.797 -14.978 1.00 84.75 235 ARG A N 1
ATOM 1948 C CA . ARG A 1 235 ? 19.117 -15.959 -15.862 1.00 84.75 235 ARG A CA 1
ATOM 1949 C C . ARG A 1 235 ? 18.189 -16.976 -15.204 1.00 84.75 235 ARG A C 1
ATOM 1951 O O . ARG A 1 235 ? 18.475 -17.356 -14.067 1.00 84.75 235 ARG A O 1
ATOM 1958 N N . PRO A 1 236 ? 17.123 -17.419 -15.888 1.00 87.31 236 PRO A N 1
ATOM 1959 C CA . PRO A 1 236 ? 16.217 -18.409 -15.328 1.00 87.31 236 PRO A CA 1
ATOM 1960 C C . PRO A 1 236 ? 16.900 -19.767 -15.179 1.00 87.31 236 PRO A C 1
ATOM 1962 O O . PRO A 1 236 ? 17.895 -20.062 -15.853 1.00 87.31 236 PRO A O 1
ATOM 1965 N N . ALA A 1 237 ? 16.348 -20.616 -14.314 1.00 87.62 237 ALA A N 1
ATOM 1966 C CA . ALA A 1 237 ? 16.791 -21.999 -14.230 1.00 87.62 237 ALA A CA 1
ATOM 1967 C C . ALA A 1 237 ? 16.519 -22.732 -15.557 1.00 87.62 237 ALA A C 1
ATOM 1969 O O . ALA A 1 237 ? 15.578 -22.417 -16.286 1.00 87.62 237 ALA A O 1
ATOM 1970 N N . ALA A 1 238 ? 17.314 -23.760 -15.869 1.00 87.25 238 ALA A N 1
ATOM 1971 C CA . ALA A 1 238 ? 17.152 -24.519 -17.114 1.00 87.25 238 ALA A CA 1
ATOM 1972 C C . ALA A 1 238 ? 15.753 -25.154 -17.253 1.00 87.25 238 ALA A C 1
ATOM 1974 O O . ALA A 1 238 ? 15.237 -25.273 -18.359 1.00 87.25 238 ALA A O 1
ATOM 1975 N N . SER A 1 239 ? 15.124 -25.526 -16.134 1.00 87.50 239 SER A N 1
ATOM 1976 C CA . SER A 1 239 ? 13.750 -26.041 -16.084 1.00 87.50 239 SER A CA 1
ATOM 1977 C C . SER A 1 239 ? 12.682 -24.988 -16.393 1.00 87.50 239 SER A C 1
ATOM 1979 O O . SER A 1 239 ? 11.575 -25.343 -16.792 1.00 87.50 239 SER A O 1
ATOM 1981 N N . GLU A 1 240 ? 13.003 -23.707 -16.216 1.00 88.19 240 GLU A N 1
ATOM 1982 C CA . GLU A 1 240 ? 12.074 -22.585 -16.363 1.00 88.19 240 GLU A CA 1
ATOM 1983 C C . GLU A 1 240 ? 12.187 -21.908 -17.726 1.00 88.19 240 GLU A C 1
ATOM 1985 O O . GLU A 1 240 ? 11.251 -21.236 -18.138 1.00 88.19 240 GLU A O 1
ATOM 1990 N N . ILE A 1 241 ? 13.290 -22.113 -18.456 1.00 89.12 241 ILE A N 1
ATOM 1991 C CA . ILE A 1 241 ? 13.589 -21.401 -19.710 1.00 89.12 241 ILE A CA 1
ATOM 1992 C C . ILE A 1 241 ? 12.482 -21.521 -20.767 1.00 89.12 241 ILE A C 1
ATOM 1994 O O . ILE A 1 241 ? 12.328 -20.627 -21.587 1.00 89.12 241 ILE A O 1
ATOM 1998 N N . LYS A 1 242 ? 11.681 -22.594 -20.719 1.00 89.56 242 LYS A N 1
ATOM 1999 C CA . LYS A 1 242 ? 10.521 -22.809 -21.598 1.00 89.56 242 LYS A CA 1
ATOM 2000 C C . LYS A 1 242 ? 9.409 -21.761 -21.438 1.00 89.56 242 LYS A C 1
ATOM 2002 O O . LYS A 1 242 ? 8.574 -21.653 -22.322 1.00 89.56 242 LYS A O 1
ATOM 2007 N N . TRP A 1 243 ? 9.391 -21.040 -20.317 1.00 89.88 243 TRP A N 1
ATOM 2008 C CA . TRP A 1 243 ? 8.445 -19.961 -20.016 1.00 89.88 243 TRP A CA 1
ATOM 2009 C C . TRP A 1 243 ? 8.982 -18.575 -20.378 1.00 89.88 243 TRP A C 1
ATOM 2011 O O . TRP A 1 243 ? 8.299 -17.578 -20.164 1.00 89.88 243 TRP A O 1
ATOM 2021 N N . TYR A 1 244 ? 10.218 -18.503 -20.876 1.00 91.69 244 TYR A N 1
ATOM 2022 C CA . TYR A 1 244 ? 10.854 -17.260 -21.277 1.00 91.69 244 TYR A CA 1
ATOM 2023 C C . TYR A 1 244 ? 10.877 -17.169 -22.798 1.00 91.69 244 TYR A C 1
ATOM 2025 O O . TYR A 1 244 ? 11.414 -18.035 -23.486 1.00 91.69 244 TYR A O 1
ATOM 2033 N N . HIS A 1 245 ? 10.341 -16.072 -23.309 1.00 90.56 245 HIS A N 1
ATOM 2034 C CA . HIS A 1 245 ? 10.118 -15.801 -24.726 1.00 90.56 245 HIS A CA 1
ATOM 2035 C C . HIS A 1 245 ? 11.205 -14.882 -25.291 1.00 90.56 245 HIS A C 1
ATOM 2037 O O . HIS A 1 245 ? 10.964 -13.994 -26.109 1.00 90.56 245 HIS A O 1
ATOM 2043 N N . TYR A 1 246 ? 12.435 -15.057 -24.809 1.00 89.75 246 TYR A N 1
ATOM 2044 C CA . TYR A 1 246 ? 13.554 -14.204 -25.180 1.00 89.75 246 TYR A CA 1
ATOM 2045 C C . TYR A 1 246 ? 13.835 -14.266 -26.685 1.00 89.75 246 TYR A C 1
ATOM 2047 O O . TYR A 1 246 ? 14.134 -15.324 -27.236 1.00 89.75 246 TYR A O 1
ATOM 2055 N N . GLY A 1 247 ? 13.796 -13.101 -27.335 1.00 84.62 247 GLY A N 1
ATOM 2056 C CA . GLY A 1 247 ? 14.011 -12.962 -28.777 1.00 84.62 247 GLY A CA 1
ATOM 2057 C C . GLY A 1 247 ? 12.743 -13.114 -29.620 1.00 84.62 247 GLY A C 1
ATOM 2058 O O . GLY A 1 247 ? 12.799 -12.881 -30.828 1.00 84.62 247 GLY A O 1
ATOM 2059 N N . GLU A 1 248 ? 11.605 -13.454 -29.011 1.00 89.69 248 GLU A N 1
ATOM 2060 C CA . GLU A 1 248 ? 10.308 -13.353 -29.674 1.00 89.69 248 GLU A CA 1
ATOM 2061 C C . GLU A 1 248 ? 9.887 -11.878 -29.825 1.00 89.69 248 GLU A C 1
ATOM 2063 O O . GLU A 1 248 ? 10.295 -11.027 -29.026 1.00 89.69 248 GLU A O 1
ATOM 2068 N N . PRO A 1 249 ? 9.070 -11.535 -30.840 1.00 88.69 249 PRO A N 1
ATOM 2069 C CA . PRO A 1 249 ? 8.517 -10.192 -30.965 1.00 88.69 249 PRO A CA 1
ATOM 2070 C C . PRO A 1 249 ? 7.732 -9.786 -29.713 1.00 88.69 249 PRO A C 1
ATOM 2072 O O . PRO A 1 249 ? 6.861 -10.524 -29.248 1.00 88.69 249 PRO A O 1
ATOM 2075 N N . SER A 1 250 ? 8.009 -8.592 -29.190 1.00 89.69 250 SER A N 1
ATOM 2076 C CA . SER A 1 250 ? 7.286 -8.050 -28.040 1.00 89.69 250 SER A CA 1
ATOM 2077 C C . SER A 1 250 ? 5.798 -7.858 -28.361 1.00 89.69 250 SER A C 1
ATOM 2079 O O . SER A 1 250 ? 5.432 -7.344 -29.417 1.00 89.69 250 SER A O 1
ATOM 2081 N N . ILE A 1 251 ? 4.942 -8.253 -27.420 1.00 91.81 251 ILE A N 1
ATOM 2082 C CA . ILE A 1 251 ? 3.483 -8.101 -27.466 1.00 91.81 251 ILE A CA 1
ATOM 2083 C C . ILE A 1 251 ? 3.059 -6.727 -26.924 1.00 91.81 251 ILE A C 1
ATOM 2085 O O . ILE A 1 251 ? 2.135 -6.117 -27.460 1.00 91.81 251 ILE A O 1
ATOM 2089 N N . ILE A 1 252 ? 3.728 -6.256 -25.868 1.00 94.38 252 ILE A N 1
ATOM 2090 C CA . ILE A 1 252 ? 3.522 -4.950 -25.226 1.00 94.38 252 ILE A CA 1
ATOM 2091 C C . ILE A 1 252 ? 4.867 -4.223 -25.135 1.00 94.38 252 ILE A C 1
ATOM 2093 O O . ILE A 1 252 ? 5.875 -4.828 -24.752 1.00 94.38 252 ILE A O 1
ATOM 2097 N N . ASP A 1 253 ? 4.876 -2.929 -25.446 1.00 96.06 253 ASP A N 1
ATOM 2098 C CA . ASP A 1 253 ? 5.935 -2.004 -25.053 1.00 96.06 253 ASP A CA 1
ATOM 2099 C C . ASP A 1 253 ? 5.702 -1.531 -23.611 1.00 96.06 253 ASP A C 1
ATOM 2101 O O . ASP A 1 253 ? 4.984 -0.569 -23.346 1.00 96.06 253 ASP A O 1
ATOM 2105 N N . VAL A 1 254 ? 6.356 -2.203 -22.661 1.00 95.75 254 VAL A N 1
ATOM 2106 C CA . VAL A 1 254 ? 6.279 -1.894 -21.219 1.00 95.75 254 VAL A CA 1
ATOM 2107 C C . VAL A 1 254 ? 6.845 -0.518 -20.848 1.00 95.75 254 VAL A C 1
ATOM 2109 O O . VAL A 1 254 ? 6.708 -0.082 -19.708 1.00 95.75 254 VAL A O 1
ATOM 2112 N N . THR A 1 255 ? 7.502 0.165 -21.790 1.00 97.19 255 THR A N 1
ATOM 2113 C CA . THR A 1 255 ? 8.025 1.525 -21.609 1.00 97.19 255 THR A CA 1
ATOM 2114 C C . THR A 1 255 ? 7.089 2.608 -22.140 1.00 97.19 255 THR A C 1
ATOM 2116 O O . THR A 1 255 ? 7.400 3.793 -22.012 1.00 97.19 255 THR A O 1
ATOM 2119 N N . SER A 1 256 ? 5.940 2.218 -22.699 1.00 98.06 256 SER A N 1
ATOM 2120 C CA . SER A 1 256 ? 4.914 3.112 -23.225 1.00 98.06 256 SER A CA 1
ATOM 2121 C C . SER A 1 256 ? 3.624 2.967 -22.427 1.00 98.06 256 SER A C 1
ATOM 2123 O O . SER A 1 256 ? 2.931 1.957 -22.516 1.00 98.06 256 SER A O 1
ATOM 2125 N N . TYR A 1 257 ? 3.267 4.010 -21.678 1.00 97.75 257 TYR A N 1
ATOM 2126 C CA . TYR A 1 257 ? 2.002 4.050 -20.942 1.00 97.75 257 TYR A CA 1
ATOM 2127 C C . TYR A 1 257 ? 0.786 3.849 -21.858 1.00 97.75 257 TYR A C 1
ATOM 2129 O O . TYR A 1 257 ? -0.092 3.048 -21.555 1.00 97.75 257 TYR A O 1
ATOM 2137 N N . GLU A 1 258 ? 0.784 4.502 -23.021 1.00 98.12 258 GLU A N 1
ATOM 2138 C CA . GLU A 1 258 ? -0.307 4.390 -23.993 1.00 98.12 258 GLU A CA 1
ATOM 2139 C C . GLU A 1 258 ? -0.442 2.962 -24.538 1.00 98.12 258 GLU A C 1
ATOM 2141 O O . GLU A 1 258 ? -1.552 2.484 -24.765 1.00 98.12 258 GLU A O 1
ATOM 2146 N N . ASP A 1 259 ? 0.677 2.254 -24.735 1.00 98.06 259 ASP A N 1
ATOM 2147 C CA . ASP A 1 259 ? 0.615 0.861 -25.182 1.00 98.06 259 ASP A CA 1
ATOM 2148 C C . ASP A 1 259 ? 0.161 -0.081 -24.065 1.00 98.06 259 ASP A C 1
ATOM 2150 O O . ASP A 1 259 ? -0.578 -1.023 -24.341 1.00 98.06 259 ASP A O 1
ATOM 2154 N N . VAL A 1 260 ? 0.536 0.194 -22.810 1.00 97.56 260 VAL A N 1
ATOM 2155 C CA . VAL A 1 260 ? 0.035 -0.539 -21.639 1.00 97.56 260 VAL A CA 1
ATOM 2156 C C . VAL A 1 260 ? -1.481 -0.389 -21.514 1.00 97.56 260 VAL A C 1
ATOM 2158 O O . VAL A 1 260 ? -2.166 -1.406 -21.415 1.00 97.56 260 VAL A O 1
ATOM 2161 N N . LEU A 1 261 ? -2.018 0.834 -21.580 1.00 97.19 261 LEU A N 1
ATOM 2162 C CA . LEU A 1 261 ? -3.467 1.063 -21.536 1.00 97.19 261 LEU A CA 1
ATOM 2163 C C . LEU A 1 261 ? -4.175 0.375 -22.702 1.00 97.19 261 LEU A C 1
ATOM 2165 O O . LEU A 1 261 ? -5.116 -0.393 -22.502 1.00 97.19 261 LEU A O 1
ATOM 2169 N N . LYS A 1 262 ? -3.660 0.557 -23.919 1.00 97.50 262 LYS A N 1
ATOM 2170 C CA . LYS A 1 262 ? -4.214 -0.098 -25.102 1.00 97.50 262 LYS A CA 1
ATOM 2171 C C . LYS A 1 262 ? -4.188 -1.621 -24.980 1.00 97.50 262 LYS A C 1
ATOM 2173 O O . LYS A 1 262 ? -5.121 -2.276 -25.426 1.00 97.50 262 LYS A O 1
ATOM 2178 N N . ALA A 1 263 ? -3.150 -2.195 -24.374 1.00 97.12 263 ALA A N 1
ATOM 2179 C CA . ALA A 1 263 ? -3.056 -3.631 -24.149 1.00 97.12 263 ALA A CA 1
ATOM 2180 C C . ALA A 1 263 ? -4.100 -4.158 -23.153 1.00 97.12 263 ALA A C 1
ATOM 2182 O O . ALA A 1 263 ? -4.495 -5.324 -23.244 1.00 97.12 263 ALA A O 1
ATOM 2183 N N . VAL A 1 264 ? -4.546 -3.322 -22.208 1.00 95.81 264 VAL A N 1
ATOM 2184 C CA . VAL A 1 264 ? -5.695 -3.633 -21.345 1.00 95.81 264 VAL A CA 1
ATOM 2185 C C . VAL A 1 264 ? -6.979 -3.659 -22.174 1.00 95.81 264 VAL A C 1
ATOM 2187 O O . VAL A 1 264 ? -7.755 -4.604 -22.064 1.00 95.81 264 VAL A O 1
ATOM 2190 N N . GLU A 1 265 ? -7.178 -2.661 -23.036 1.00 96.25 265 GLU A N 1
ATOM 2191 C CA . GLU A 1 265 ? -8.392 -2.506 -23.848 1.00 96.25 265 GLU A CA 1
ATOM 2192 C C . GLU A 1 265 ? -8.530 -3.554 -24.963 1.00 96.25 265 GLU A C 1
ATOM 2194 O O . GLU A 1 265 ? -9.626 -4.046 -25.228 1.00 96.25 265 GLU A O 1
ATOM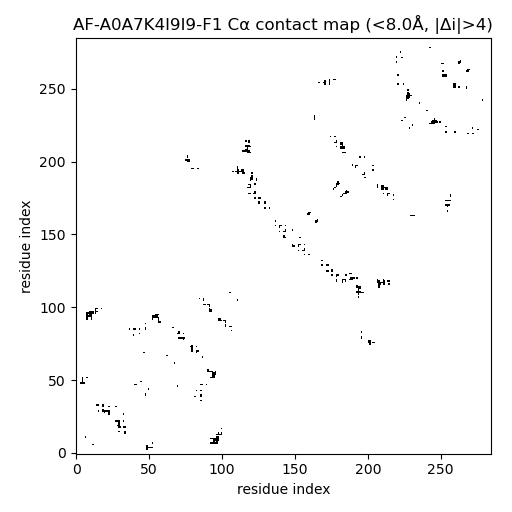 2199 N N . ASP A 1 266 ? -7.429 -3.894 -25.637 1.00 96.88 266 ASP A N 1
ATOM 2200 C CA . ASP A 1 266 ? -7.418 -4.760 -26.823 1.00 96.88 266 ASP A CA 1
ATOM 2201 C C . ASP A 1 266 ? -7.188 -6.253 -26.513 1.00 96.88 266 ASP A C 1
ATOM 2203 O O . ASP A 1 266 ? -7.076 -7.074 -27.429 1.00 96.88 266 ASP A O 1
ATOM 2207 N N . GLY A 1 267 ? -7.138 -6.618 -25.226 1.00 95.00 267 GLY A N 1
ATOM 2208 C CA . GLY A 1 267 ? -7.030 -8.000 -24.749 1.00 95.00 267 GLY A CA 1
ATOM 2209 C C . GLY A 1 267 ? -5.613 -8.583 -24.770 1.00 95.00 267 GLY A C 1
ATOM 2210 O O . GLY A 1 267 ? -5.418 -9.750 -24.422 1.00 95.00 267 GLY A O 1
ATOM 2211 N N . ARG A 1 268 ? -4.582 -7.808 -25.137 1.00 96.81 268 ARG A N 1
ATOM 2212 C CA . ARG A 1 268 ? -3.184 -8.267 -25.035 1.00 96.81 268 ARG A CA 1
ATOM 2213 C C . ARG A 1 268 ? -2.781 -8.612 -23.603 1.00 96.81 268 ARG A C 1
ATOM 2215 O O . ARG A 1 268 ? -2.086 -9.610 -23.411 1.00 96.81 268 ARG A O 1
ATOM 2222 N N . LEU A 1 269 ? -3.234 -7.839 -22.614 1.00 96.12 269 LEU A N 1
ATOM 2223 C CA . LEU A 1 269 ? -2.953 -8.104 -21.202 1.00 96.12 269 LEU A CA 1
ATOM 2224 C C . LEU A 1 269 ? -3.626 -9.396 -20.715 1.00 96.12 269 LEU A C 1
ATOM 2226 O O . LEU A 1 269 ? -3.041 -10.133 -19.925 1.00 96.12 269 LEU A O 1
ATOM 2230 N N . GLU A 1 270 ? -4.820 -9.713 -21.219 1.00 95.88 270 GLU A N 1
ATOM 2231 C CA . GLU A 1 270 ? -5.526 -10.955 -20.885 1.00 95.88 270 GLU A CA 1
ATOM 2232 C C . GLU A 1 270 ? -4.711 -12.186 -21.298 1.00 95.88 270 GLU A C 1
ATOM 2234 O O . GLU A 1 270 ? -4.520 -13.096 -20.495 1.00 95.88 270 GLU A O 1
ATOM 2239 N N . ARG A 1 271 ? -4.106 -12.168 -22.493 1.00 94.06 271 ARG A N 1
ATOM 2240 C CA . ARG A 1 271 ? -3.222 -13.257 -22.947 1.00 94.06 271 ARG A CA 1
ATOM 2241 C C . ARG A 1 271 ? -2.011 -13.460 -22.032 1.00 94.06 271 ARG A C 1
ATOM 2243 O O . ARG A 1 271 ? -1.605 -14.593 -21.792 1.00 94.06 271 ARG A O 1
ATOM 2250 N N . ILE A 1 272 ? -1.448 -12.375 -21.499 1.00 94.31 272 ILE A N 1
ATOM 2251 C CA . ILE A 1 272 ? -0.341 -12.434 -20.530 1.00 94.31 272 ILE A CA 1
ATOM 2252 C C . ILE A 1 272 ? -0.812 -13.066 -19.218 1.00 94.31 272 ILE A C 1
ATOM 2254 O O . ILE A 1 272 ? -0.118 -13.909 -18.651 1.00 94.31 272 ILE A O 1
ATOM 2258 N N . ILE A 1 273 ? -2.003 -12.690 -18.746 1.00 95.75 273 ILE A N 1
ATOM 2259 C CA . ILE A 1 273 ? -2.607 -13.263 -17.538 1.00 95.75 273 ILE A CA 1
ATOM 2260 C C . ILE A 1 273 ? -2.834 -14.768 -17.716 1.00 95.75 273 ILE A C 1
ATOM 2262 O O . ILE A 1 273 ? -2.498 -15.544 -16.821 1.00 95.75 273 ILE A O 1
ATOM 2266 N N . GLU A 1 274 ? -3.365 -15.199 -18.860 1.00 95.25 274 GLU A N 1
ATOM 2267 C CA . GLU A 1 274 ? -3.566 -16.619 -19.162 1.00 95.25 274 GLU A CA 1
ATOM 2268 C C . GLU A 1 274 ? -2.252 -17.405 -19.132 1.00 95.25 274 GLU A C 1
ATOM 2270 O O . GLU A 1 274 ? -2.192 -18.486 -18.536 1.00 95.25 274 GLU A O 1
ATOM 2275 N N . GLU A 1 275 ? -1.192 -16.860 -19.731 1.00 93.00 275 GLU A N 1
ATOM 2276 C CA . GLU A 1 275 ? 0.126 -17.494 -19.745 1.00 93.00 275 GLU A CA 1
ATOM 2277 C C . GLU A 1 275 ? 0.714 -17.596 -18.332 1.00 93.00 275 GLU A C 1
ATOM 2279 O O . GLU A 1 275 ? 1.145 -18.673 -17.908 1.00 93.00 275 GLU A O 1
ATOM 2284 N N . ARG A 1 276 ? 0.610 -16.524 -17.537 1.00 93.88 276 ARG A N 1
ATOM 2285 C CA . ARG A 1 276 ? 1.005 -16.531 -16.124 1.00 93.88 276 ARG A CA 1
ATOM 2286 C C . ARG A 1 276 ? 0.237 -17.571 -15.313 1.00 93.88 276 ARG A C 1
ATOM 2288 O O . ARG A 1 276 ? 0.820 -18.254 -14.472 1.00 93.88 276 ARG A O 1
ATOM 2295 N N . VAL A 1 277 ? -1.066 -17.724 -15.546 1.00 94.19 277 VAL A N 1
ATOM 2296 C CA . VAL A 1 277 ? -1.882 -18.735 -14.857 1.00 94.19 277 VAL A CA 1
ATOM 2297 C C . VAL A 1 277 ? -1.401 -20.151 -15.185 1.00 94.19 277 VAL A C 1
ATOM 2299 O O . VAL A 1 277 ? -1.387 -21.001 -14.290 1.00 94.19 277 VAL A O 1
ATOM 2302 N N . LYS A 1 278 ? -0.988 -20.430 -16.429 1.00 92.81 278 LYS A N 1
ATOM 2303 C CA . LYS A 1 278 ? -0.380 -21.726 -16.785 1.00 92.81 278 LYS A CA 1
ATOM 2304 C C . LYS A 1 278 ? 0.952 -21.923 -16.060 1.00 92.81 278 LYS A C 1
ATOM 2306 O O . LYS A 1 278 ? 1.139 -22.967 -15.436 1.00 92.81 278 LYS A O 1
ATOM 2311 N N . TYR A 1 279 ? 1.815 -20.906 -16.068 1.00 91.12 279 TYR A N 1
ATOM 2312 C CA . TYR A 1 279 ? 3.094 -20.917 -15.354 1.00 91.12 279 TYR A CA 1
ATOM 2313 C C . TYR A 1 279 ? 2.920 -21.239 -13.861 1.00 91.12 279 TYR A C 1
ATOM 2315 O O . TYR A 1 279 ? 3.575 -22.141 -13.333 1.00 91.12 279 TYR A O 1
ATOM 2323 N N . GLU A 1 280 ? 2.003 -20.548 -13.176 1.00 91.19 280 GLU A N 1
ATOM 2324 C CA . GLU A 1 280 ? 1.786 -20.730 -11.738 1.00 91.19 280 GLU A CA 1
ATOM 2325 C C . GLU A 1 280 ? 1.214 -22.112 -11.389 1.00 91.19 280 GLU A C 1
ATOM 2327 O O . GLU A 1 280 ? 1.546 -22.650 -10.332 1.00 91.19 280 GLU A O 1
ATOM 2332 N N . LYS A 1 281 ? 0.395 -22.713 -12.264 1.00 90.69 281 LYS A N 1
ATOM 2333 C CA . LYS A 1 281 ? -0.134 -24.075 -12.067 1.00 90.69 281 LYS A CA 1
ATOM 2334 C C . LYS A 1 281 ? 0.959 -25.142 -12.100 1.00 90.69 281 LYS A C 1
ATOM 2336 O O . LYS A 1 281 ? 0.853 -26.113 -11.361 1.00 90.69 281 LYS A O 1
ATOM 2341 N N . GLU A 1 282 ? 1.991 -24.969 -12.923 1.00 86.12 282 GLU A N 1
ATOM 2342 C CA . GLU A 1 282 ? 3.106 -25.922 -12.996 1.00 86.12 282 GLU A CA 1
ATOM 2343 C C . GLU A 1 282 ? 4.130 -25.753 -11.861 1.00 86.12 282 GLU A C 1
ATOM 2345 O O . GLU A 1 282 ? 4.821 -26.712 -11.534 1.00 86.12 282 GLU A O 1
ATOM 2350 N N . HIS A 1 283 ? 4.218 -24.568 -11.241 1.00 76.56 283 HIS A N 1
ATOM 2351 C CA . HIS A 1 283 ? 5.202 -24.272 -10.183 1.00 76.56 283 HIS A CA 1
ATOM 2352 C C . HIS A 1 283 ? 4.651 -24.336 -8.753 1.00 76.56 283 HIS A C 1
ATOM 2354 O O . HIS A 1 283 ? 5.429 -24.424 -7.806 1.00 76.56 283 HIS A O 1
ATOM 2360 N N . LYS A 1 284 ? 3.327 -24.261 -8.568 1.00 62.62 284 LYS A N 1
ATOM 2361 C CA . LYS A 1 284 ? 2.664 -24.414 -7.257 1.00 62.62 284 LYS A CA 1
ATOM 2362 C C . LYS A 1 284 ? 2.019 -25.798 -7.069 1.00 62.62 284 LYS A C 1
ATOM 2364 O O . LYS A 1 284 ? 1.251 -25.966 -6.121 1.00 62.62 284 LYS A O 1
ATOM 2369 N N . GLY A 1 285 ? 2.285 -26.735 -7.985 1.00 47.41 285 GLY A N 1
ATOM 2370 C CA . GLY A 1 285 ? 1.868 -28.141 -7.917 1.00 47.41 285 GLY A CA 1
ATOM 2371 C C . GLY A 1 285 ? 2.793 -28.996 -7.064 1.00 47.41 285 GLY A C 1
ATOM 2372 O O . GLY A 1 285 ? 4.014 -28.732 -7.076 1.00 47.41 285 GLY A O 1
#